Protein AF-A0A9P6Z1M0-F1 (afdb_monomer)

Solvent-accessible surface area (backbone atoms only — not comparable to full-atom values): 17468 Å² total; per-residue (Å²): 132,88,83,87,85,90,88,88,89,84,87,90,85,89,80,90,80,84,86,79,73,72,86,76,76,82,72,77,73,79,75,84,46,73,76,74,50,73,49,70,65,77,93,51,89,45,89,81,77,87,50,88,43,82,55,85,78,98,50,84,45,73,59,91,64,91,76,88,81,81,66,45,71,34,76,56,93,90,48,100,57,76,35,37,46,47,87,52,102,47,46,93,51,83,48,20,93,57,45,46,77,50,72,59,71,64,58,52,55,52,49,58,72,44,76,74,46,93,82,68,67,60,83,57,101,59,68,58,55,69,14,34,52,93,64,62,55,57,62,22,41,74,78,45,68,40,26,46,40,61,66,49,83,86,37,65,42,81,70,42,41,79,53,40,64,48,39,40,56,73,60,78,50,94,80,74,58,86,46,69,60,33,50,54,13,47,52,47,32,54,52,48,51,30,37,70,76,47,47,89,76,13,56,46,49,46,66,63,52,50,72,42,48,77,74,50,66,90,54,75,69,39,54,50,47,50,62,53,56,60,71,36,67,97,42,64,57,42,64,41,53,74,29,60,69,58,22,52,52,49,26,56,55,44,55,70,32,48,65,60,36,46,54,53,18,61,54,31,20,53,50,42,35,41,67,76,71,61,79,117

Nearest PDB structures (foldseek):
  1f4q-assembly1_A  TM=2.510E-01  e=9.406E+00  Homo sapiens

Foldseek 3Di:
DDDDDDDDDDDDDDDDDDPPDDPDPPPDQQDAADDKDKDADDDDDDDDFFDFDDDPDDDTDTDGDDDDDFDAWDDDLPDLDQIQGGGDPASPHGDDPRMDIDDDPVVVVVCVVQSPPPPRQADDPDDQLLQFDQDLFPQQDLSRLGSRHDDDPLCPDPLQRADGLQCLLVDDDPVNDQDLSNLSSQQVVVSSVQCSVPPQQGKDFLCSLVVSLVSDDDDDLNVLSVQVNVVQPPHRIDGRHPPVSNRVSSSVSRVVSPVVSNVVRSVSSVVSSCVSPVVD

Organism: NCBI:txid936053

Sequence (280 aa):
MQKNDSYELDDDELVEDLAVSQPLLQRTAPELSFEIMTQSTSSALTVANLYVVFSFAIWLVLGSKTMSVLITPSIRIDTSLVPILGSSPSNGFEPTLSTCVFITKQFVMWYQSMAFDAGFKQLYSFDEFAQLHQVGSKFSSPSTYLLCRSSSVSMNDIRCRLATLWNLVDFSSINGSTTLARLVSCLFRAIATKVLDHGKDATLALETVVAISSKIKDGPDKVIFESLIDQFNDKQEIPILENQNLNRLLTQLANSLSTAISNVNTALAKNVYHIFYNDK

Radius of gyration: 25.41 Å; Cα contacts (8 Å, |Δi|>4): 340; chains: 1; bounding box: 60×47×100 Å

Mean predicted aligned error: 13.08 Å

Structure (mmCIF, N/CA/C/O backbone):
data_AF-A0A9P6Z1M0-F1
#
_entry.id   AF-A0A9P6Z1M0-F1
#
loop_
_atom_site.group_PDB
_atom_site.id
_atom_site.type_symbol
_atom_site.label_atom_id
_atom_site.label_alt_id
_atom_site.label_comp_id
_atom_site.label_asym_id
_atom_site.label_entity_id
_atom_site.label_seq_id
_atom_site.pdbx_PDB_ins_code
_atom_site.Cartn_x
_atom_site.Cartn_y
_atom_site.Cartn_z
_atom_site.occupancy
_atom_site.B_iso_or_equiv
_atom_site.auth_seq_id
_atom_site.auth_comp_id
_atom_site.auth_asym_id
_atom_site.auth_atom_id
_atom_site.pdbx_PDB_model_num
ATOM 1 N N . MET A 1 1 ? -16.087 23.519 -76.054 1.00 31.61 1 MET A N 1
ATOM 2 C CA . MET A 1 1 ? -15.729 24.834 -75.472 1.00 31.61 1 MET A CA 1
ATOM 3 C C . MET A 1 1 ? -16.516 25.009 -74.180 1.00 31.61 1 MET A C 1
ATOM 5 O O . MET A 1 1 ? -17.570 24.397 -74.067 1.00 31.61 1 MET A O 1
ATOM 9 N N . GLN A 1 2 ? -16.017 25.801 -73.228 1.00 35.62 2 GLN A N 1
ATOM 10 C CA . GLN A 1 2 ? -16.832 26.377 -72.137 1.00 35.62 2 GLN A CA 1
ATOM 11 C C . GLN A 1 2 ? -17.760 27.477 -72.743 1.00 35.62 2 GLN A C 1
ATOM 13 O O . GLN A 1 2 ? -17.632 27.750 -73.937 1.00 35.62 2 GLN A O 1
ATOM 18 N N . LYS A 1 3 ? -18.698 28.151 -72.055 1.00 30.22 3 LYS A N 1
ATOM 19 C CA . LYS A 1 3 ? -18.746 28.605 -70.647 1.00 30.22 3 LYS A CA 1
ATOM 20 C C . LYS A 1 3 ? -20.152 29.185 -70.307 1.00 30.22 3 LYS A C 1
ATOM 22 O O . LYS A 1 3 ? -20.968 29.303 -71.214 1.00 30.22 3 LYS A O 1
ATOM 2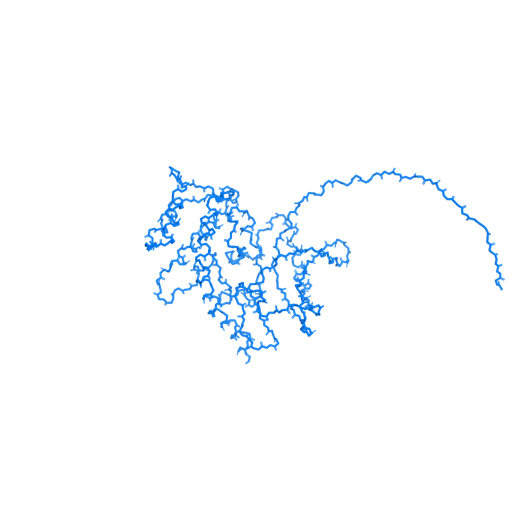7 N N . ASN A 1 4 ? -20.324 29.662 -69.064 1.00 26.59 4 ASN A N 1
ATOM 28 C CA . ASN A 1 4 ? -21.349 30.578 -68.510 1.00 26.59 4 ASN A CA 1
ATOM 29 C C . ASN A 1 4 ? -22.651 29.921 -67.992 1.00 26.59 4 ASN A C 1
ATOM 31 O O . ASN A 1 4 ? -23.401 29.399 -68.805 1.00 26.59 4 ASN A O 1
ATOM 35 N N . ASP A 1 5 ? -22.963 29.807 -66.690 1.00 33.38 5 ASP A N 1
ATOM 36 C CA . ASP A 1 5 ? -22.930 30.703 -65.491 1.00 33.38 5 ASP A CA 1
ATOM 37 C C . ASP A 1 5 ? -24.353 31.244 -65.144 1.00 33.38 5 ASP A C 1
ATOM 39 O O . ASP A 1 5 ? -25.126 31.523 -66.057 1.00 33.38 5 ASP A O 1
ATOM 43 N N . SER A 1 6 ? -24.634 31.409 -63.831 1.00 28.64 6 SER A N 1
ATOM 44 C CA . SER A 1 6 ? -25.812 32.033 -63.151 1.00 28.64 6 SER A CA 1
ATOM 45 C C . SER A 1 6 ? -27.197 31.346 -63.286 1.00 28.64 6 SER A C 1
ATOM 47 O O . SER A 1 6 ? -27.475 30.724 -64.305 1.00 28.64 6 SER A O 1
ATOM 49 N N . TYR A 1 7 ? -28.134 31.370 -62.321 1.00 29.25 7 TYR A N 1
ATOM 50 C CA . TYR A 1 7 ? -28.325 32.033 -60.997 1.00 29.25 7 TYR A CA 1
ATOM 51 C C . TYR A 1 7 ? -28.966 30.983 -60.013 1.00 29.25 7 TYR A C 1
ATOM 53 O O . TYR A 1 7 ? -29.314 29.906 -60.497 1.00 29.25 7 TYR A O 1
ATOM 61 N N . GLU A 1 8 ? -29.212 31.113 -58.692 1.00 28.30 8 GLU A N 1
ATOM 62 C CA . GLU A 1 8 ? -29.013 32.145 -57.635 1.00 28.30 8 GLU A CA 1
ATOM 63 C C . GLU A 1 8 ? -28.922 31.464 -56.220 1.00 28.30 8 GLU A C 1
ATOM 65 O O . GLU A 1 8 ? -28.552 30.290 -56.150 1.00 28.30 8 GLU A O 1
ATOM 70 N N . LEU A 1 9 ? -29.269 32.150 -55.110 1.00 35.88 9 LEU A N 1
ATOM 71 C CA . LEU A 1 9 ? -29.348 31.665 -53.707 1.00 35.88 9 LEU A CA 1
ATOM 72 C C . LEU A 1 9 ? -30.648 32.138 -52.999 1.00 35.88 9 LEU A C 1
ATOM 74 O O . LEU A 1 9 ? -31.234 33.121 -53.447 1.00 35.88 9 LEU A O 1
ATOM 78 N N . ASP A 1 10 ? -31.084 31.437 -51.933 1.00 30.17 10 ASP A N 1
ATOM 79 C CA . ASP A 1 10 ? -31.303 31.971 -50.554 1.00 30.17 10 ASP A CA 1
ATOM 80 C C . ASP A 1 10 ? -32.239 31.089 -49.669 1.00 30.17 10 ASP A C 1
ATOM 82 O O . ASP A 1 10 ? -33.325 30.706 -50.093 1.00 30.17 10 ASP A O 1
ATOM 86 N N . ASP A 1 11 ? -31.746 30.780 -48.458 1.00 31.64 11 ASP A N 1
ATOM 87 C CA . ASP A 1 11 ? -32.336 30.608 -47.102 1.00 31.64 11 ASP A CA 1
ATOM 88 C C . ASP A 1 11 ? -33.729 29.984 -46.761 1.00 31.64 11 ASP A C 1
ATOM 90 O O . ASP A 1 11 ? -34.665 29.897 -47.547 1.00 31.64 11 ASP A O 1
ATOM 94 N N . ASP A 1 12 ? -33.812 29.582 -45.476 1.00 29.41 12 ASP A N 1
ATOM 95 C CA . ASP A 1 12 ? -34.969 29.248 -44.612 1.00 29.41 12 ASP A CA 1
ATOM 96 C C . ASP A 1 12 ? -35.931 28.078 -44.953 1.00 29.41 12 ASP A C 1
ATOM 98 O O . ASP A 1 12 ? -36.990 28.269 -45.546 1.00 29.41 12 ASP A O 1
ATOM 102 N N . GLU A 1 13 ? -35.708 26.908 -44.321 1.00 31.95 13 GLU A N 1
ATOM 103 C CA . GLU A 1 13 ? -36.761 26.308 -43.466 1.00 31.95 13 GLU A CA 1
ATOM 104 C C . GLU A 1 13 ? -36.189 25.477 -42.287 1.00 31.95 13 GLU A C 1
ATOM 106 O O . GLU A 1 13 ? -35.132 24.849 -42.376 1.00 31.95 13 GLU A O 1
ATOM 111 N N . LEU A 1 14 ? -36.884 25.522 -41.144 1.00 30.09 14 LEU A N 1
ATOM 112 C CA . LEU A 1 14 ? -36.431 25.088 -39.813 1.00 30.09 14 LEU A CA 1
ATOM 113 C C . LEU A 1 14 ? -36.666 23.596 -39.521 1.00 30.09 14 LEU A C 1
ATOM 115 O O . LEU A 1 14 ? -37.751 23.085 -39.784 1.00 30.09 14 LEU A O 1
ATOM 119 N N . VAL A 1 15 ? -35.749 22.973 -38.764 1.00 27.89 15 VAL A N 1
ATOM 120 C CA . VAL A 1 15 ? -36.113 22.000 -37.708 1.00 27.89 15 VAL A CA 1
ATOM 121 C C . VAL A 1 15 ? -35.189 22.170 -36.493 1.00 27.89 15 VAL A C 1
ATOM 123 O O . VAL A 1 15 ? -34.104 21.592 -36.434 1.00 27.89 15 VAL A O 1
ATOM 126 N N . GLU A 1 16 ? -35.640 22.915 -35.482 1.00 32.16 16 GLU A N 1
ATOM 127 C CA . GLU A 1 16 ? -35.276 22.588 -34.098 1.00 32.16 16 GLU A CA 1
ATOM 128 C C . GLU A 1 16 ? -36.096 21.358 -33.681 1.00 32.16 16 GLU A C 1
ATOM 130 O O . GLU A 1 16 ? -37.314 21.404 -33.826 1.00 32.16 16 GLU A O 1
ATOM 135 N N . ASP A 1 17 ? -35.463 20.281 -33.191 1.00 26.28 17 ASP A N 1
ATOM 136 C CA . ASP A 1 17 ? -35.736 19.691 -31.860 1.00 26.28 17 ASP A CA 1
ATOM 137 C C . ASP A 1 17 ? -34.822 18.463 -31.570 1.00 26.28 17 ASP A C 1
ATOM 139 O O . ASP A 1 17 ? -33.992 18.058 -32.385 1.00 26.28 17 ASP A O 1
ATOM 143 N N . LEU A 1 18 ? -35.012 17.835 -30.403 1.00 28.11 18 LEU A N 1
ATOM 144 C CA . LEU A 1 18 ? -34.490 16.529 -29.970 1.00 28.11 18 LEU A CA 1
ATOM 145 C C . LEU A 1 18 ? -32.991 16.434 -29.638 1.00 28.11 18 LEU A C 1
ATOM 147 O O . LEU A 1 18 ? -32.402 15.351 -29.666 1.00 28.11 18 LEU A O 1
ATOM 151 N N . ALA A 1 19 ? -32.417 17.502 -29.084 1.00 27.11 19 ALA A N 1
ATOM 152 C CA . ALA A 1 19 ? -31.200 17.420 -28.263 1.00 27.11 19 ALA A CA 1
ATOM 153 C C . ALA A 1 19 ? -31.435 16.771 -26.867 1.00 27.11 19 ALA A C 1
ATOM 155 O O . ALA A 1 19 ? -30.763 17.106 -25.890 1.00 27.11 19 ALA A O 1
ATOM 156 N N . VAL A 1 20 ? -32.372 15.819 -26.743 1.00 32.22 20 VAL A N 1
ATOM 157 C CA . VAL A 1 20 ? -32.712 15.125 -25.483 1.00 32.22 20 VAL A CA 1
ATOM 158 C C . VAL A 1 20 ? -31.743 13.961 -25.237 1.00 32.22 20 VAL A C 1
ATOM 160 O O . VAL A 1 20 ? -32.110 12.786 -25.236 1.00 32.22 20 VAL A O 1
ATOM 163 N N . SER A 1 21 ? -30.469 14.290 -25.020 1.00 28.88 21 SER A N 1
ATOM 164 C CA . SER A 1 21 ? -29.486 13.335 -24.499 1.00 28.88 21 SER A CA 1
ATOM 165 C C . SER A 1 21 ? -29.514 13.333 -22.973 1.00 28.88 21 SER A C 1
ATOM 167 O O . SER A 1 21 ? -29.260 14.344 -22.322 1.00 28.88 21 SER A O 1
ATOM 169 N N . GLN A 1 22 ? -29.852 12.174 -22.408 1.00 25.66 22 GLN A N 1
ATOM 170 C CA . GLN A 1 22 ? -29.963 11.936 -20.966 1.00 25.66 22 GLN A CA 1
ATOM 171 C C . GLN A 1 22 ? -28.650 12.257 -20.223 1.00 25.66 22 GLN A C 1
ATOM 173 O O . GLN A 1 22 ? -27.574 12.143 -20.817 1.00 25.66 22 GLN A O 1
ATOM 178 N N . PRO A 1 23 ? -28.698 12.604 -18.920 1.00 23.00 23 PRO A N 1
ATOM 179 C CA . PRO A 1 23 ? -27.487 12.823 -18.137 1.00 23.00 23 PRO A CA 1
ATOM 180 C C . PRO A 1 23 ? -26.618 11.562 -18.152 1.00 23.00 23 PRO A C 1
ATOM 182 O O . PRO A 1 23 ? -27.001 10.521 -17.614 1.00 23.00 23 PRO A O 1
ATOM 185 N N . LEU A 1 24 ? -25.436 11.668 -18.765 1.00 28.27 24 LEU A N 1
ATOM 186 C CA . LEU A 1 24 ? -24.427 10.614 -18.763 1.00 28.27 24 LEU A CA 1
ATOM 187 C C . LEU A 1 24 ? -24.086 10.259 -17.315 1.00 28.27 24 LEU A C 1
ATOM 189 O O . LEU A 1 24 ? -23.407 11.022 -16.625 1.00 28.27 24 LEU A O 1
ATOM 193 N N . LEU A 1 25 ? -24.561 9.090 -16.871 1.00 25.95 25 LEU A N 1
ATOM 194 C CA . LEU A 1 25 ? -24.220 8.515 -15.574 1.00 25.95 25 LEU A CA 1
ATOM 195 C C . LEU A 1 25 ? -22.705 8.558 -15.414 1.00 25.95 25 LEU A C 1
ATOM 197 O O . LEU A 1 25 ? -21.977 7.944 -16.197 1.00 25.95 25 LEU A O 1
ATOM 201 N N . GLN A 1 26 ? -22.249 9.303 -14.406 1.00 29.52 26 GLN A N 1
ATOM 202 C CA . GLN A 1 26 ? -20.849 9.651 -14.197 1.00 29.52 26 GLN A CA 1
ATOM 203 C C . GLN A 1 26 ? -20.072 8.450 -13.637 1.00 29.52 26 GLN A C 1
ATOM 205 O O . GLN A 1 26 ? -19.574 8.470 -12.514 1.00 29.52 26 GLN A O 1
ATOM 210 N N . ARG A 1 27 ? -19.995 7.375 -14.432 1.00 28.91 27 ARG A N 1
ATOM 211 C CA . ARG A 1 27 ? -19.178 6.195 -14.162 1.00 28.91 27 ARG A CA 1
ATOM 212 C C . ARG A 1 27 ? -17.743 6.662 -13.970 1.00 28.91 27 ARG A C 1
ATOM 214 O O . ARG A 1 27 ? -17.091 7.103 -14.916 1.00 28.91 27 ARG A O 1
ATOM 221 N N . THR A 1 28 ? -17.257 6.551 -12.741 1.00 32.53 28 THR A N 1
ATOM 222 C CA . THR A 1 28 ? -15.839 6.681 -12.425 1.00 32.53 28 THR A CA 1
ATOM 223 C C . THR A 1 28 ? -15.093 5.597 -13.190 1.00 32.53 28 THR A C 1
ATOM 225 O O . THR A 1 28 ? -15.184 4.420 -12.840 1.00 32.53 28 THR A O 1
ATOM 228 N N . ALA A 1 29 ? -14.402 5.982 -14.263 1.00 36.25 29 ALA A N 1
ATOM 229 C CA . ALA A 1 29 ? -13.505 5.077 -14.964 1.00 36.25 29 ALA A CA 1
ATOM 230 C C . ALA A 1 29 ? -12.443 4.565 -13.969 1.00 36.25 29 ALA A C 1
ATOM 232 O O . ALA A 1 29 ? -11.927 5.378 -13.195 1.00 36.25 29 ALA A O 1
ATOM 233 N N . PRO A 1 30 ? -12.140 3.255 -13.942 1.00 38.34 30 PRO A N 1
ATOM 234 C CA . PRO A 1 30 ? -11.135 2.716 -13.033 1.00 38.34 30 PRO A CA 1
ATOM 235 C C . PRO A 1 30 ? -9.766 3.339 -13.332 1.00 38.34 30 PRO A C 1
ATOM 237 O O . PRO A 1 30 ? -9.387 3.509 -14.494 1.00 38.34 30 PRO A O 1
ATOM 240 N N . GLU A 1 31 ? -9.029 3.692 -12.279 1.00 38.50 31 GLU A N 1
ATOM 241 C CA . GLU A 1 31 ? -7.674 4.230 -12.412 1.00 38.50 31 GLU A CA 1
ATOM 242 C C . GLU A 1 31 ? -6.742 3.135 -12.963 1.00 38.50 31 GLU A C 1
ATOM 244 O O . GLU A 1 31 ? -6.772 1.978 -12.540 1.00 38.50 31 GLU A O 1
ATOM 249 N N . LEU A 1 32 ? -5.954 3.496 -13.976 1.00 42.94 32 LEU A N 1
ATOM 250 C CA . LEU A 1 32 ? -5.272 2.550 -14.857 1.00 42.94 32 LEU A CA 1
ATOM 251 C C . LEU A 1 32 ? -3.786 2.415 -14.508 1.00 42.94 32 LEU A C 1
ATOM 253 O O . LEU A 1 32 ? -3.046 3.395 -14.546 1.00 42.94 32 LEU A O 1
ATOM 257 N N . SER A 1 33 ? -3.329 1.182 -14.272 1.00 40.03 33 SER A N 1
ATOM 258 C CA . SER A 1 33 ? -1.902 0.834 -14.232 1.00 40.03 33 SER A CA 1
ATOM 259 C C . SER A 1 33 ? -1.559 -0.098 -15.391 1.00 40.03 33 SER A C 1
ATOM 261 O O . SER A 1 33 ? -2.177 -1.150 -15.538 1.00 40.03 33 SER A O 1
ATOM 263 N N . PHE A 1 34 ? -0.565 0.263 -16.198 1.00 44.97 34 PHE A N 1
ATOM 264 C CA . PHE A 1 34 ? -0.135 -0.506 -17.367 1.00 44.97 34 PHE A CA 1
ATOM 265 C C . PHE A 1 34 ? 1.367 -0.340 -17.620 1.00 44.97 34 PHE A C 1
ATOM 267 O O . PHE A 1 34 ? 1.982 0.620 -17.154 1.00 44.97 34 PHE A O 1
ATOM 274 N N . GLU A 1 35 ? 1.965 -1.289 -18.341 1.00 45.22 35 GLU A N 1
ATOM 275 C CA . GLU A 1 35 ? 3.360 -1.183 -18.771 1.00 45.22 35 GLU A CA 1
ATOM 276 C C . GLU A 1 35 ? 3.492 -0.123 -19.873 1.00 45.22 35 GLU A C 1
ATOM 278 O O . GLU A 1 35 ? 2.745 -0.118 -20.854 1.00 45.22 35 GLU A O 1
ATOM 283 N N . ILE A 1 36 ? 4.443 0.790 -19.682 1.00 52.38 36 ILE A N 1
ATOM 284 C CA . ILE A 1 36 ? 4.708 1.941 -20.542 1.00 52.38 36 ILE A CA 1
ATOM 285 C C . ILE A 1 36 ? 6.160 1.840 -21.003 1.00 52.38 36 ILE A C 1
ATOM 287 O O . ILE A 1 36 ? 7.077 1.998 -20.199 1.00 52.38 36 ILE A O 1
ATOM 291 N N . MET A 1 37 ? 6.375 1.599 -22.297 1.00 41.09 37 MET A N 1
ATOM 292 C CA . MET A 1 37 ? 7.700 1.751 -22.900 1.00 41.09 37 MET A CA 1
ATOM 293 C C . MET A 1 37 ? 7.829 3.176 -23.437 1.00 41.09 37 MET A C 1
ATOM 295 O O . MET A 1 37 ? 7.006 3.607 -24.248 1.00 41.09 37 MET A O 1
ATOM 299 N N . THR A 1 38 ? 8.856 3.905 -23.000 1.00 45.41 38 THR A N 1
ATOM 300 C CA . THR A 1 38 ? 9.152 5.259 -23.483 1.00 45.41 38 THR A CA 1
ATOM 301 C C . THR A 1 38 ? 10.424 5.291 -24.320 1.00 45.41 38 THR A C 1
ATOM 303 O O . THR A 1 38 ? 11.400 4.604 -24.029 1.00 45.41 38 THR A O 1
ATOM 306 N N . GLN A 1 39 ? 10.430 6.129 -25.355 1.00 35.72 39 GLN A N 1
ATOM 307 C CA . GLN A 1 39 ? 11.639 6.490 -26.091 1.00 35.72 39 GLN A CA 1
ATOM 308 C C . GLN A 1 39 ? 11.663 8.007 -26.261 1.00 35.72 39 GLN A C 1
ATOM 310 O O . GLN A 1 39 ? 10.676 8.584 -26.708 1.00 35.72 39 GLN A O 1
ATOM 315 N N . SER A 1 40 ? 12.773 8.649 -25.898 1.00 36.56 40 SER A N 1
ATOM 316 C CA . SER A 1 40 ? 12.966 10.100 -26.003 1.00 36.56 40 SER A CA 1
ATOM 317 C C . SER A 1 40 ? 14.208 10.406 -26.835 1.00 36.56 40 SER A C 1
ATOM 319 O O . SER A 1 40 ? 15.213 9.698 -26.742 1.00 36.56 40 SER A O 1
ATOM 321 N N . THR A 1 41 ? 14.153 11.469 -27.637 1.00 31.41 41 THR A N 1
ATOM 322 C CA . THR A 1 41 ? 15.298 11.970 -28.408 1.00 31.41 41 THR A CA 1
ATOM 323 C C . THR A 1 41 ? 15.511 13.456 -28.124 1.00 31.41 41 THR A C 1
ATOM 325 O O . THR A 1 41 ? 14.717 14.292 -28.563 1.00 31.41 41 THR A O 1
ATOM 328 N N . SER A 1 42 ? 16.618 13.781 -27.450 1.00 31.48 42 SER A N 1
ATOM 329 C CA . SER A 1 42 ? 16.997 15.106 -26.914 1.00 31.48 42 SER A CA 1
ATOM 330 C C . SER A 1 42 ? 16.232 15.588 -25.667 1.00 31.48 42 SER A C 1
ATOM 332 O O . SER A 1 42 ? 15.081 15.227 -25.426 1.00 31.48 42 SER A O 1
ATOM 334 N N . SER A 1 43 ? 16.933 16.393 -24.861 1.00 32.41 43 SER A N 1
ATOM 335 C CA . SER A 1 43 ? 16.589 16.810 -23.498 1.00 32.41 43 SER A CA 1
ATOM 336 C C . SER A 1 43 ? 16.010 18.232 -23.432 1.00 32.41 43 SER A C 1
ATOM 338 O O . SER A 1 43 ? 16.757 19.206 -23.536 1.00 32.41 43 SER A O 1
ATOM 340 N N . ALA A 1 44 ? 14.701 18.358 -23.198 1.00 25.62 44 ALA A N 1
ATOM 341 C CA . ALA A 1 44 ? 14.032 19.602 -22.803 1.00 25.62 44 ALA A CA 1
ATOM 342 C C . ALA A 1 44 ? 12.723 19.272 -22.061 1.00 25.62 44 ALA A C 1
ATOM 344 O O . ALA A 1 44 ? 11.991 18.386 -22.497 1.00 25.62 44 ALA A O 1
ATOM 345 N N . LEU A 1 45 ? 12.429 19.966 -20.955 1.00 26.66 45 LEU A N 1
ATOM 346 C CA . LEU A 1 45 ? 11.285 19.675 -20.074 1.00 26.66 45 LEU A CA 1
ATOM 347 C C . LEU A 1 45 ? 9.943 19.588 -20.828 1.00 26.66 45 LEU A C 1
ATOM 349 O O . LEU A 1 45 ? 9.606 20.512 -21.569 1.00 26.66 45 LEU A O 1
ATOM 353 N N . THR A 1 46 ? 9.097 18.603 -20.493 1.00 26.56 46 THR A N 1
ATOM 354 C CA . THR A 1 46 ? 7.845 18.820 -19.714 1.00 26.56 46 THR A CA 1
ATOM 355 C C . THR A 1 46 ? 7.026 17.519 -19.586 1.00 26.56 46 THR A C 1
ATOM 357 O O . THR A 1 46 ? 7.060 16.652 -20.453 1.00 26.56 46 THR A O 1
ATOM 360 N N . VAL A 1 47 ? 6.270 17.408 -18.484 1.00 28.45 47 VAL A N 1
ATOM 361 C CA . VAL A 1 47 ? 5.289 16.358 -18.129 1.00 28.45 47 VAL A CA 1
ATOM 362 C C . VAL A 1 47 ? 4.559 15.728 -19.330 1.00 28.45 47 VAL A C 1
ATOM 364 O O . VAL A 1 47 ? 3.721 16.365 -19.972 1.00 28.45 47 VAL A O 1
ATOM 367 N N . ALA A 1 48 ? 4.786 14.431 -19.555 1.00 27.84 48 ALA A N 1
ATOM 368 C CA . ALA A 1 48 ? 3.984 13.628 -20.477 1.00 27.84 48 ALA A CA 1
ATOM 369 C C . ALA A 1 48 ? 2.610 13.286 -19.867 1.00 27.84 48 ALA A C 1
ATOM 371 O O . ALA A 1 48 ? 2.524 12.807 -18.738 1.00 27.84 48 ALA A O 1
ATOM 372 N N . ASN A 1 49 ? 1.538 13.491 -20.637 1.00 30.22 49 ASN A N 1
ATOM 373 C CA . ASN A 1 49 ? 0.161 13.131 -20.285 1.00 30.22 49 ASN A CA 1
ATOM 374 C C . ASN A 1 49 ? -0.377 12.152 -21.341 1.00 30.22 49 ASN A C 1
ATOM 376 O O . ASN A 1 49 ? -0.259 12.437 -22.530 1.00 30.22 49 ASN A O 1
ATOM 380 N N . LEU A 1 50 ? -0.978 11.025 -20.937 1.00 31.02 50 LEU A N 1
ATOM 381 C CA . LEU A 1 50 ? -1.484 10.016 -21.880 1.00 31.02 50 LEU A CA 1
ATOM 382 C C . LEU A 1 50 ? -2.672 9.203 -21.341 1.00 31.02 50 LEU A C 1
ATOM 384 O O . LEU A 1 50 ? -2.480 8.213 -20.640 1.00 31.02 50 LEU A O 1
ATOM 388 N N . TYR A 1 51 ? -3.889 9.546 -21.763 1.00 37.75 51 TYR A N 1
ATOM 389 C CA . TYR A 1 51 ? -5.019 8.617 -21.700 1.00 37.75 51 TYR A CA 1
ATOM 390 C C . TYR A 1 51 ? -5.302 8.008 -23.070 1.00 37.75 51 TYR A C 1
ATOM 392 O O . TYR A 1 51 ? -5.254 8.685 -24.096 1.00 37.75 51 TYR A O 1
ATOM 400 N N . VAL A 1 52 ? -5.663 6.727 -23.061 1.00 32.91 52 VAL A N 1
ATOM 401 C CA . VAL A 1 52 ? -6.158 5.994 -24.226 1.00 32.91 52 VAL A CA 1
ATOM 402 C C . VAL A 1 52 ? -7.680 5.924 -24.109 1.00 32.91 52 VAL A C 1
ATOM 404 O O . VAL A 1 52 ? -8.204 5.082 -23.381 1.00 32.91 52 VAL A O 1
ATOM 407 N N . VAL A 1 53 ? -8.399 6.829 -24.778 1.00 30.39 53 VAL A N 1
ATOM 408 C CA . VAL A 1 53 ? -9.870 6.807 -24.790 1.00 30.39 53 VAL A CA 1
ATOM 409 C C . VAL A 1 53 ? -10.346 6.027 -26.012 1.00 30.39 53 VAL A C 1
ATOM 411 O O . VAL A 1 53 ? -10.058 6.377 -27.157 1.00 30.39 53 VAL A O 1
ATOM 414 N N . PHE A 1 54 ? -11.090 4.950 -25.767 1.00 35.62 54 PHE A N 1
ATOM 415 C CA . PHE A 1 54 ? -11.702 4.154 -26.825 1.00 35.62 54 PHE A CA 1
ATOM 416 C C . PHE A 1 54 ? -13.097 4.682 -27.141 1.00 35.62 54 PHE A C 1
ATOM 418 O O . PHE A 1 54 ? -14.040 4.453 -26.385 1.00 35.62 54 PHE A O 1
ATOM 425 N N . SER A 1 55 ? -13.226 5.359 -28.281 1.00 29.25 55 SER A N 1
ATOM 426 C CA . SER A 1 55 ? -14.521 5.503 -28.942 1.00 29.25 55 SER A CA 1
ATOM 427 C C . SER A 1 55 ? -14.836 4.229 -29.727 1.00 29.25 55 SER A C 1
ATOM 429 O O . SER A 1 55 ? -13.934 3.532 -30.199 1.00 29.25 55 SER A O 1
ATOM 431 N N . PHE A 1 56 ? -16.121 3.934 -29.902 1.00 42.41 56 PHE A N 1
ATOM 432 C CA . PHE A 1 56 ? -16.548 2.909 -30.848 1.00 42.41 56 PHE A CA 1
ATOM 433 C C . PHE A 1 56 ? -16.260 3.365 -32.291 1.00 42.41 56 PHE A C 1
ATOM 435 O O . PHE A 1 56 ? -16.275 4.560 -32.585 1.00 42.41 56 PHE A O 1
ATOM 442 N N . ALA A 1 57 ? -16.007 2.385 -33.164 1.00 35.22 57 ALA A N 1
ATOM 443 C CA . ALA A 1 57 ? -15.595 2.516 -34.567 1.00 35.22 57 ALA A CA 1
ATOM 444 C C . ALA A 1 57 ? -14.203 3.146 -34.830 1.00 35.22 57 ALA A C 1
ATOM 446 O O . ALA A 1 57 ? -14.059 4.347 -35.026 1.00 35.22 57 ALA A O 1
ATOM 447 N N . ILE A 1 58 ? -13.207 2.264 -35.010 1.00 38.75 58 ILE A N 1
ATOM 448 C CA . ILE A 1 58 ? -11.990 2.416 -35.847 1.00 38.75 58 ILE A CA 1
ATOM 449 C C . ILE A 1 58 ? -10.930 3.451 -35.395 1.00 38.75 58 ILE A C 1
ATOM 451 O O . ILE A 1 58 ? -9.743 3.208 -35.606 1.00 38.75 58 ILE A O 1
ATOM 455 N N . TRP A 1 59 ? -11.299 4.555 -34.744 1.00 27.91 59 TRP A N 1
ATOM 456 C CA . TRP A 1 59 ? -10.391 5.665 -34.429 1.00 27.91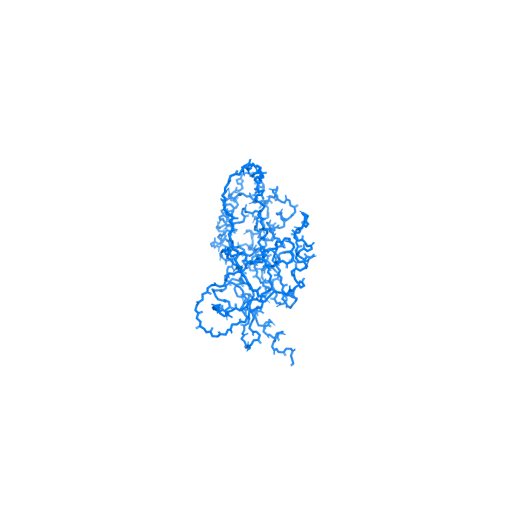 59 TRP A CA 1
ATOM 457 C C . TRP A 1 59 ? -9.961 5.667 -32.955 1.00 27.91 59 TRP A C 1
ATOM 459 O O . TRP A 1 59 ? -10.793 5.679 -32.047 1.00 27.91 59 TRP A O 1
ATOM 469 N N . LEU A 1 60 ? -8.648 5.714 -32.705 1.00 35.56 60 LEU A N 1
ATOM 470 C CA . LEU A 1 60 ? -8.105 5.999 -31.374 1.00 35.56 60 LEU A CA 1
ATOM 471 C C . LEU A 1 60 ? -8.196 7.506 -31.105 1.00 35.56 60 LEU A C 1
ATOM 473 O O . LEU A 1 60 ? -7.482 8.291 -31.727 1.00 35.56 60 LEU A O 1
ATOM 477 N N . VAL A 1 61 ? -9.044 7.905 -30.157 1.00 35.25 61 VAL A N 1
ATOM 478 C CA . VAL A 1 61 ? -9.215 9.309 -29.767 1.00 35.25 61 VAL A CA 1
ATOM 479 C C . VAL A 1 61 ? -8.363 9.589 -28.528 1.00 35.25 61 VAL A C 1
ATOM 481 O O . VAL A 1 61 ? -8.720 9.228 -27.410 1.00 35.25 61 VAL A O 1
ATOM 484 N N . LEU A 1 62 ? -7.216 10.246 -28.708 1.00 37.84 62 LEU A N 1
ATOM 485 C CA . LEU A 1 62 ? -6.360 10.672 -27.596 1.00 37.84 62 LEU A CA 1
ATOM 486 C C . LEU A 1 62 ? -6.908 11.955 -26.952 1.00 37.84 62 LEU A C 1
ATOM 488 O O . LEU A 1 62 ? -6.454 13.062 -27.233 1.00 37.84 62 LEU A O 1
ATOM 492 N N . GLY A 1 63 ? -7.908 11.803 -26.082 1.00 39.28 63 GLY A N 1
ATOM 493 C CA . GLY A 1 63 ? -8.439 12.899 -25.271 1.00 39.28 63 GLY A CA 1
ATOM 494 C C . GLY A 1 63 ? -7.476 13.292 -24.146 1.00 39.28 63 GLY A C 1
ATOM 495 O O . GLY A 1 63 ? -7.313 12.551 -23.176 1.00 39.28 63 GLY A O 1
ATOM 496 N N . SER A 1 64 ? -6.858 14.471 -24.237 1.00 35.81 64 SER A N 1
ATOM 497 C CA . SER A 1 64 ? -5.956 14.983 -23.201 1.00 35.81 64 SER A CA 1
ATOM 498 C C . SER A 1 64 ? -6.726 15.502 -21.981 1.00 35.81 64 SER A C 1
ATOM 500 O O . SER A 1 64 ? -7.276 16.605 -22.003 1.00 35.81 64 SER A O 1
ATOM 502 N N . LYS A 1 65 ? -6.711 14.739 -20.885 1.00 39.28 65 LYS A N 1
ATOM 503 C CA . LYS A 1 65 ? -7.100 15.209 -19.549 1.00 39.28 65 LYS A CA 1
ATOM 504 C C . LYS A 1 65 ? -5.972 14.905 -18.567 1.00 39.28 65 LYS A C 1
ATOM 506 O O . LYS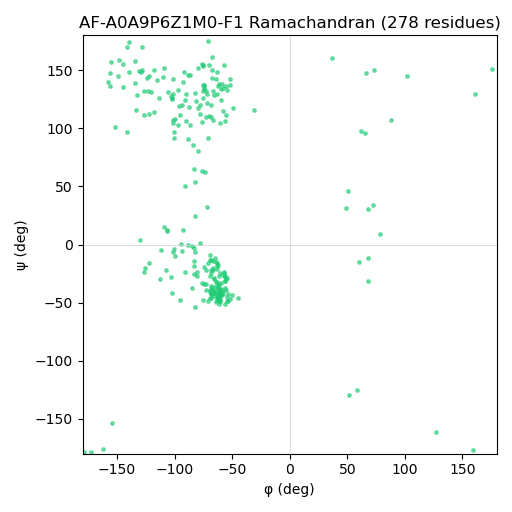 A 1 65 ? -5.447 13.795 -18.571 1.00 39.28 65 LYS A O 1
ATOM 511 N N . THR A 1 66 ? -5.592 15.888 -17.753 1.00 43.72 66 THR A N 1
ATOM 512 C CA . THR A 1 66 ? -4.485 15.771 -16.793 1.00 43.72 66 THR A CA 1
ATOM 513 C C . THR A 1 66 ? -4.723 14.630 -15.806 1.00 43.72 66 THR A C 1
ATOM 515 O O . THR A 1 66 ? -5.833 14.473 -15.293 1.00 43.72 66 THR A O 1
ATOM 518 N N . MET A 1 67 ? -3.676 13.862 -15.506 1.00 44.25 67 MET A N 1
ATOM 519 C CA . MET A 1 67 ? -3.703 12.794 -14.505 1.00 44.25 67 MET A CA 1
ATOM 520 C C . MET A 1 67 ? -2.375 12.669 -13.763 1.00 44.25 67 MET A C 1
ATOM 522 O O . MET A 1 67 ? -1.318 13.000 -14.296 1.00 44.25 67 MET A O 1
ATOM 526 N N . SER A 1 68 ? -2.442 12.126 -12.551 1.00 45.84 68 SER A N 1
ATOM 527 C CA . SER A 1 68 ? -1.276 11.785 -11.740 1.00 45.84 68 SER A CA 1
ATOM 528 C C . SER A 1 68 ? -1.007 10.283 -11.838 1.00 45.84 68 SER A C 1
ATOM 530 O O . SER A 1 68 ? -1.566 9.508 -11.066 1.00 45.84 68 SER A O 1
ATOM 532 N N . VAL A 1 69 ? -0.162 9.859 -12.782 1.00 53.94 69 VAL A N 1
ATOM 533 C CA . VAL A 1 69 ? 0.287 8.456 -12.860 1.00 53.94 69 VAL A CA 1
ATOM 534 C C . VAL A 1 69 ? 1.425 8.232 -11.876 1.00 53.94 69 VAL A C 1
ATOM 536 O O . VAL A 1 69 ? 2.467 8.880 -11.970 1.00 53.94 69 VAL A O 1
ATOM 539 N N . LEU A 1 70 ? 1.263 7.266 -10.973 1.00 61.19 70 LEU A N 1
ATOM 540 C CA . LEU A 1 70 ? 2.358 6.785 -10.140 1.00 61.19 70 LEU A CA 1
ATOM 541 C C . LEU A 1 70 ? 3.093 5.644 -10.861 1.00 61.19 70 LEU A C 1
ATOM 543 O O . LEU A 1 70 ? 2.755 4.470 -10.713 1.00 61.19 70 LEU A O 1
ATOM 547 N N . ILE A 1 71 ? 4.119 5.987 -11.643 1.00 63.41 71 ILE A N 1
ATOM 548 C CA . ILE A 1 71 ? 5.103 4.998 -12.108 1.00 63.41 71 ILE A CA 1
ATOM 549 C C . ILE A 1 71 ? 5.854 4.494 -10.865 1.00 63.41 71 ILE A C 1
ATOM 551 O O . ILE A 1 71 ? 6.298 5.302 -10.048 1.00 63.41 71 ILE A O 1
ATOM 555 N N . THR A 1 72 ? 5.941 3.170 -10.691 1.00 65.19 72 THR A N 1
ATOM 556 C CA . THR A 1 72 ? 6.420 2.542 -9.441 1.00 65.19 72 THR A CA 1
ATOM 557 C C . THR A 1 72 ? 7.565 1.534 -9.617 1.00 65.19 72 THR A C 1
ATOM 559 O O . THR A 1 72 ? 8.326 1.336 -8.669 1.00 65.19 72 THR A O 1
ATOM 562 N N . PRO A 1 73 ? 7.743 0.917 -10.799 1.00 73.56 73 PRO A N 1
ATOM 563 C CA . PRO A 1 73 ? 9.053 0.457 -11.256 1.00 73.56 73 PRO A CA 1
ATOM 564 C C . PRO A 1 73 ? 9.478 1.171 -12.552 1.00 73.56 73 PRO A C 1
ATOM 566 O O . PRO A 1 73 ? 8.641 1.520 -13.381 1.00 73.56 73 PRO A O 1
ATOM 569 N N . SER A 1 74 ? 10.785 1.346 -12.750 1.00 76.94 74 SER A N 1
ATOM 570 C CA . SER A 1 74 ? 11.376 1.908 -13.972 1.00 76.94 74 SER A CA 1
ATOM 571 C C . SER A 1 74 ? 12.719 1.246 -14.290 1.00 76.94 74 SER A C 1
ATOM 573 O O . SER A 1 74 ? 13.553 1.057 -13.400 1.00 76.94 74 SER A O 1
ATOM 575 N N . ILE A 1 75 ? 12.927 0.899 -15.563 1.00 77.75 75 ILE A N 1
ATOM 576 C CA . ILE A 1 75 ? 14.161 0.320 -16.116 1.00 77.75 75 ILE A CA 1
ATOM 577 C C . ILE A 1 75 ? 14.475 1.053 -17.420 1.00 77.75 75 ILE A C 1
ATOM 579 O O . ILE A 1 75 ? 13.577 1.290 -18.227 1.00 77.75 75 ILE A O 1
ATOM 583 N N . ARG A 1 76 ? 15.752 1.358 -17.661 1.00 77.50 76 ARG A N 1
ATOM 584 C CA . ARG A 1 76 ? 16.225 1.896 -18.938 1.00 77.50 76 ARG A CA 1
ATOM 585 C C . ARG A 1 76 ? 16.886 0.805 -19.771 1.00 77.50 76 ARG A C 1
ATOM 587 O O . ARG A 1 76 ? 18.016 0.421 -19.518 1.00 77.50 76 ARG A O 1
ATOM 594 N N . ILE A 1 77 ? 16.193 0.320 -20.798 1.00 75.94 77 ILE A N 1
ATOM 595 C CA . ILE A 1 77 ? 16.718 -0.728 -21.694 1.00 75.94 77 ILE A CA 1
ATOM 596 C C . ILE A 1 77 ? 17.923 -0.276 -22.541 1.00 75.94 77 ILE A C 1
ATOM 598 O O . ILE A 1 77 ? 18.600 -1.112 -23.134 1.00 75.94 77 ILE A O 1
ATOM 602 N N . ASP A 1 78 ? 18.187 1.032 -22.609 1.00 72.69 78 ASP A N 1
ATOM 603 C CA . ASP A 1 78 ? 19.249 1.652 -23.404 1.00 72.69 78 ASP A CA 1
ATOM 604 C C . ASP A 1 78 ? 20.563 1.881 -22.630 1.00 72.69 78 ASP A C 1
ATOM 606 O O . ASP A 1 78 ? 21.561 2.290 -23.221 1.00 72.69 78 ASP A O 1
ATOM 610 N N . THR A 1 79 ? 20.594 1.622 -21.317 1.00 74.38 79 THR A N 1
ATOM 611 C CA . THR A 1 79 ? 21.800 1.756 -20.487 1.00 74.38 79 THR A CA 1
ATOM 612 C C . THR A 1 79 ? 21.707 0.905 -19.223 1.00 74.38 79 THR A C 1
ATOM 614 O O . THR A 1 79 ? 20.663 0.866 -18.580 1.00 74.38 79 THR A O 1
ATOM 617 N N . SER A 1 80 ? 22.802 0.256 -18.820 1.00 80.38 80 SER A N 1
ATOM 618 C CA . SER A 1 80 ? 22.861 -0.592 -17.618 1.00 80.38 80 SER A CA 1
ATOM 619 C C . SER A 1 80 ? 22.874 0.230 -16.319 1.00 80.38 80 SER A C 1
ATOM 621 O O . SER A 1 80 ? 23.830 0.204 -15.545 1.00 80.38 80 SER A O 1
ATOM 623 N N . LEU A 1 81 ? 21.802 0.984 -16.075 1.00 81.56 81 LEU A N 1
ATOM 624 C CA . LEU A 1 81 ? 21.534 1.675 -14.817 1.00 81.56 81 LEU A CA 1
ATOM 625 C C . LEU A 1 81 ? 20.701 0.791 -13.886 1.00 81.56 81 LEU A C 1
ATOM 627 O O . LEU A 1 81 ? 19.849 0.013 -14.326 1.00 81.56 81 LEU A O 1
ATOM 631 N N . VAL A 1 82 ? 20.927 0.950 -12.579 1.00 83.12 82 VAL A N 1
ATOM 632 C CA . VAL A 1 82 ? 20.130 0.294 -11.534 1.00 83.12 82 VAL A CA 1
ATOM 633 C C . VAL A 1 82 ? 18.661 0.729 -11.664 1.00 83.12 82 VAL A C 1
ATOM 635 O O . VAL A 1 82 ? 18.399 1.934 -11.645 1.00 83.12 82 VAL A O 1
ATOM 638 N N . PRO A 1 83 ? 17.709 -0.217 -11.792 1.00 84.31 83 PRO A N 1
ATOM 639 C CA . PRO A 1 83 ? 16.278 0.067 -11.819 1.00 84.31 83 PRO A CA 1
ATOM 640 C C . PRO A 1 83 ? 15.824 0.920 -10.639 1.00 84.31 83 PRO A C 1
ATOM 642 O O . PRO A 1 83 ? 16.264 0.716 -9.507 1.00 84.31 83 PRO A O 1
ATOM 645 N N . ILE A 1 84 ? 14.893 1.838 -10.883 1.00 81.50 84 ILE A N 1
ATOM 646 C CA . ILE A 1 84 ? 14.289 2.634 -9.815 1.00 81.50 84 ILE A CA 1
ATOM 647 C C . ILE A 1 84 ? 12.975 1.979 -9.412 1.00 81.50 84 ILE A C 1
ATOM 649 O O . ILE A 1 84 ? 12.062 1.813 -10.219 1.00 81.50 84 ILE A O 1
ATOM 653 N N . LEU A 1 85 ? 12.918 1.581 -8.143 1.00 81.81 85 LEU A N 1
ATOM 654 C CA . LEU A 1 85 ? 11.801 0.889 -7.521 1.00 81.81 85 LEU A CA 1
ATOM 655 C C . LEU A 1 85 ? 11.238 1.761 -6.391 1.00 81.81 85 LEU A C 1
ATOM 657 O O . LEU A 1 85 ? 11.907 1.999 -5.387 1.00 81.81 85 LEU A O 1
ATOM 661 N N . GLY A 1 86 ? 10.003 2.233 -6.549 1.00 71.75 86 GLY A N 1
ATOM 662 C CA . GLY A 1 86 ? 9.319 3.123 -5.613 1.00 71.75 86 GLY A CA 1
ATOM 663 C C . GLY A 1 86 ? 8.770 4.374 -6.297 1.00 71.75 86 GLY A C 1
ATOM 664 O O . GLY A 1 86 ? 8.600 4.410 -7.509 1.00 71.75 86 GLY A O 1
ATOM 665 N N . SER A 1 87 ? 8.485 5.406 -5.504 1.00 65.62 87 SER A N 1
ATOM 666 C CA . SER A 1 87 ? 8.079 6.722 -6.005 1.00 65.62 87 SER A CA 1
ATOM 667 C C . SER A 1 87 ? 9.300 7.637 -6.103 1.00 65.62 87 SER A C 1
ATOM 669 O O . SER A 1 87 ? 9.823 8.060 -5.073 1.00 65.62 87 SER A O 1
ATOM 671 N N . SER A 1 88 ? 9.728 7.987 -7.317 1.00 64.88 88 SER A N 1
ATOM 672 C CA . SER A 1 88 ? 10.730 9.032 -7.575 1.00 64.88 88 SER A CA 1
ATOM 673 C C . SER A 1 88 ? 10.153 10.117 -8.500 1.00 64.88 88 SER A C 1
ATOM 675 O O . SER A 1 88 ? 9.386 9.772 -9.399 1.00 64.88 88 SER A O 1
ATOM 677 N N . PRO A 1 89 ? 10.516 11.411 -8.338 1.00 58.44 89 PRO A N 1
ATOM 678 C CA . PRO A 1 89 ? 9.980 12.511 -9.152 1.00 58.44 89 PRO A CA 1
ATOM 679 C C . PRO A 1 89 ? 10.160 12.349 -10.668 1.00 58.44 89 PRO A C 1
ATOM 681 O O . PRO A 1 89 ? 9.358 12.878 -11.431 1.00 58.44 89 PRO A O 1
ATOM 684 N N . SER A 1 90 ? 11.192 11.617 -11.097 1.00 62.31 90 SER A N 1
ATOM 685 C CA . SER A 1 90 ? 11.425 11.251 -12.502 1.00 62.31 90 SER A CA 1
ATOM 686 C C . SER A 1 90 ? 11.495 9.740 -12.737 1.00 62.31 90 SER A C 1
ATOM 688 O O . SER A 1 90 ? 11.446 9.296 -13.876 1.00 62.31 90 SER A O 1
ATOM 690 N N . ASN A 1 91 ? 11.667 8.914 -11.697 1.00 64.38 91 ASN A N 1
ATOM 691 C CA . ASN A 1 91 ? 11.976 7.483 -11.852 1.00 64.38 91 ASN A CA 1
ATOM 692 C C . ASN A 1 91 ? 13.142 7.203 -12.838 1.00 64.38 91 ASN A C 1
ATOM 694 O O . A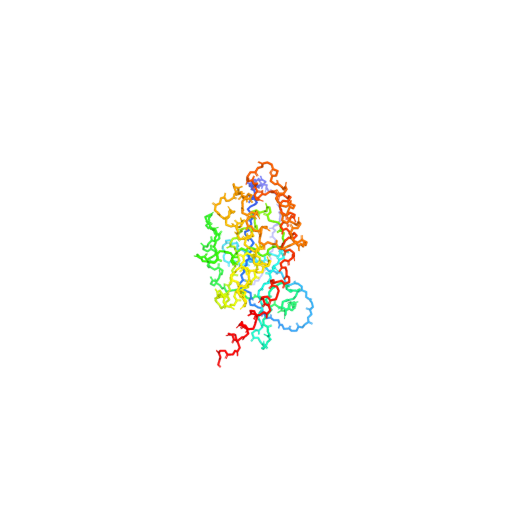SN A 1 91 ? 13.172 6.171 -13.507 1.00 64.38 91 ASN A O 1
ATOM 698 N N . GLY A 1 92 ? 14.111 8.127 -12.935 1.00 63.16 92 GLY A N 1
ATOM 699 C CA . GLY A 1 92 ? 15.256 8.031 -13.854 1.00 63.16 92 GLY A CA 1
ATOM 700 C C . GLY A 1 92 ? 14.941 8.386 -15.311 1.00 63.16 92 GLY A C 1
ATOM 701 O O . GLY A 1 92 ? 15.789 8.185 -16.182 1.00 63.16 92 GLY A O 1
ATOM 702 N N . PHE A 1 93 ? 13.743 8.911 -15.574 1.00 68.44 93 PHE A N 1
ATOM 703 C CA . PHE A 1 93 ? 13.256 9.291 -16.890 1.00 68.44 93 PHE A CA 1
ATOM 704 C C . PHE A 1 93 ? 12.612 10.683 -16.857 1.00 68.44 93 PHE A C 1
ATOM 706 O O . PHE A 1 93 ? 11.580 10.898 -16.226 1.00 68.44 93 PHE A O 1
ATOM 713 N N . GLU A 1 94 ? 13.203 11.640 -17.566 1.00 72.06 94 GLU A N 1
ATOM 714 C CA . GLU A 1 94 ? 12.620 12.972 -17.733 1.00 72.06 94 GLU A CA 1
ATOM 715 C C . GLU A 1 94 ? 11.928 13.045 -19.102 1.00 72.06 94 GLU A C 1
ATOM 717 O O . GLU A 1 94 ? 12.614 13.031 -20.126 1.00 72.06 94 GLU A O 1
ATOM 722 N N . PRO A 1 95 ? 10.580 13.066 -19.161 1.00 68.31 95 PRO A N 1
ATOM 723 C CA . PRO A 1 95 ? 9.870 13.162 -20.426 1.00 68.31 95 PRO A CA 1
ATOM 724 C C . PRO A 1 95 ? 10.083 14.525 -21.091 1.00 68.31 95 PRO A C 1
ATOM 726 O O . PRO A 1 95 ? 10.124 15.575 -20.443 1.00 68.31 95 PRO A O 1
ATOM 729 N N . THR A 1 96 ? 10.172 14.481 -22.416 1.00 69.94 96 THR A N 1
ATOM 730 C CA . THR A 1 96 ? 10.385 15.630 -23.293 1.00 69.94 96 THR A CA 1
ATOM 731 C C . THR A 1 96 ? 9.324 15.623 -24.394 1.00 69.94 96 THR A C 1
ATOM 733 O O . THR A 1 96 ? 8.604 14.638 -24.565 1.00 69.94 96 THR A O 1
ATOM 736 N N . LEU A 1 97 ? 9.211 16.698 -25.178 1.00 68.62 97 LEU A N 1
ATOM 737 C CA . LEU A 1 97 ? 8.203 16.783 -26.251 1.00 68.62 97 LEU A CA 1
ATOM 738 C C . LEU A 1 97 ? 8.398 15.748 -27.380 1.00 68.62 97 LEU A C 1
ATOM 740 O O . LEU A 1 97 ? 7.481 15.526 -28.164 1.00 68.62 97 LEU A O 1
ATOM 744 N N . SER A 1 98 ? 9.569 15.105 -27.458 1.00 71.31 98 SER A N 1
ATOM 745 C CA . SER A 1 98 ? 9.862 13.994 -28.374 1.00 71.31 98 SER A CA 1
ATOM 746 C C . SER A 1 98 ? 9.641 12.609 -27.750 1.00 71.31 98 SER A C 1
ATOM 748 O O . SER A 1 98 ? 9.868 11.601 -28.420 1.00 71.31 98 SER A O 1
ATOM 750 N N . THR A 1 99 ? 9.205 12.527 -26.486 1.00 66.94 99 THR A N 1
ATOM 751 C CA . THR A 1 99 ? 8.909 11.253 -25.823 1.00 66.94 99 THR A CA 1
ATOM 752 C C . THR A 1 99 ? 7.707 10.570 -26.467 1.00 66.94 99 THR A C 1
ATOM 754 O O . THR A 1 99 ? 6.557 10.943 -26.236 1.00 66.94 99 THR A O 1
ATOM 757 N N . CYS A 1 100 ? 7.969 9.498 -27.208 1.00 69.56 100 CYS A N 1
ATOM 758 C CA . CYS A 1 100 ? 6.939 8.561 -27.630 1.00 69.56 100 CYS A CA 1
ATOM 759 C C . CYS A 1 100 ? 6.660 7.568 -26.497 1.00 69.56 100 CYS A C 1
ATOM 761 O O . CYS A 1 100 ? 7.587 6.966 -25.948 1.00 69.56 100 CYS A O 1
ATOM 763 N N . VAL A 1 101 ? 5.380 7.380 -26.168 1.00 70.25 101 VAL A N 1
ATOM 764 C CA . VAL A 1 101 ? 4.908 6.289 -25.308 1.00 70.25 101 VAL A CA 1
ATOM 765 C C . VAL A 1 101 ? 4.299 5.207 -26.189 1.00 70.25 101 VAL A C 1
ATOM 767 O O . VAL A 1 101 ? 3.379 5.475 -26.961 1.00 70.25 101 VAL A O 1
ATOM 770 N N . PHE A 1 102 ? 4.779 3.978 -26.040 1.00 70.94 102 PHE A N 1
ATOM 771 C CA . PHE A 1 102 ? 4.266 2.817 -26.753 1.00 70.94 102 PHE A CA 1
ATOM 772 C C . PHE A 1 102 ? 3.432 1.942 -25.817 1.00 70.94 102 PHE A C 1
ATOM 774 O O . PHE A 1 102 ? 3.870 1.582 -24.724 1.00 70.94 102 PHE A O 1
ATOM 781 N N . ILE A 1 103 ? 2.235 1.575 -26.278 1.00 71.00 103 ILE A N 1
ATOM 782 C CA . ILE A 1 103 ? 1.319 0.640 -25.614 1.00 71.00 103 ILE A CA 1
ATOM 783 C C . ILE A 1 103 ? 1.032 -0.483 -26.608 1.00 71.00 103 ILE A C 1
ATOM 785 O O . ILE A 1 103 ? 0.741 -0.226 -27.779 1.00 71.00 103 ILE A O 1
ATOM 789 N N . THR A 1 104 ? 1.124 -1.740 -26.174 1.00 74.19 104 THR A N 1
ATOM 790 C CA . THR A 1 104 ? 0.933 -2.872 -27.087 1.00 74.19 104 THR A CA 1
ATOM 791 C C . THR A 1 104 ? -0.547 -3.048 -27.442 1.00 74.19 104 THR A C 1
ATOM 793 O O . THR A 1 104 ? -1.431 -3.010 -26.583 1.00 74.19 104 THR A O 1
ATOM 796 N N . LYS A 1 105 ? -0.837 -3.309 -28.725 1.00 76.94 105 LYS A N 1
ATOM 797 C CA . LYS A 1 105 ? -2.206 -3.603 -29.193 1.00 76.94 105 LYS A CA 1
ATOM 798 C C . LYS A 1 105 ? -2.826 -4.796 -28.450 1.00 76.94 105 LYS A C 1
ATOM 800 O O . LYS A 1 105 ? -4.032 -4.823 -28.227 1.00 76.94 105 LYS A O 1
ATOM 805 N N . GLN A 1 106 ? -2.004 -5.761 -28.039 1.00 77.44 106 GLN A N 1
ATOM 806 C CA . GLN A 1 106 ? -2.446 -6.923 -27.272 1.00 77.44 106 GLN A CA 1
ATOM 807 C C . GLN A 1 106 ? -2.905 -6.545 -25.856 1.00 77.44 106 GLN A C 1
ATOM 809 O O . GLN A 1 106 ? -3.968 -7.001 -25.445 1.00 77.44 106 GLN A O 1
ATOM 814 N N . PHE A 1 107 ? -2.182 -5.663 -25.149 1.00 72.19 107 PHE A N 1
ATOM 815 C CA . PHE A 1 107 ? -2.632 -5.134 -23.855 1.00 72.19 107 PHE A CA 1
ATOM 816 C C . PHE A 1 107 ? -3.945 -4.354 -23.996 1.00 72.19 107 PHE A C 1
ATOM 818 O O . PHE A 1 107 ? -4.862 -4.545 -23.204 1.00 72.19 107 PHE A O 1
ATOM 825 N N . VAL A 1 108 ? -4.070 -3.536 -25.048 1.00 74.81 108 VAL A N 1
ATOM 826 C CA . VAL A 1 108 ? -5.311 -2.814 -25.379 1.00 74.81 108 VAL A CA 1
ATOM 827 C C . VAL A 1 108 ? -6.499 -3.764 -25.553 1.00 74.81 108 VAL A C 1
ATOM 829 O O . VAL A 1 108 ? -7.535 -3.561 -24.925 1.00 74.81 108 VAL A O 1
ATOM 832 N N . MET A 1 109 ? -6.357 -4.810 -26.372 1.00 78.69 109 MET A N 1
ATOM 833 C CA . MET A 1 109 ? -7.438 -5.768 -26.633 1.00 78.69 109 MET A CA 1
ATOM 834 C C . MET A 1 109 ? -7.781 -6.610 -25.394 1.00 78.69 109 MET A C 1
ATOM 836 O O . MET A 1 109 ? -8.955 -6.856 -25.126 1.00 78.69 109 MET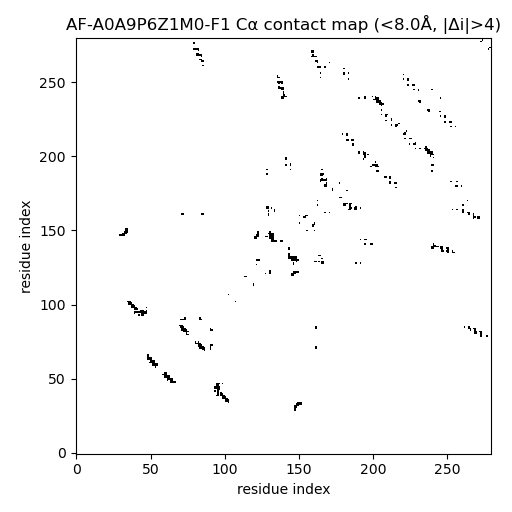 A O 1
ATOM 840 N N . TRP A 1 110 ? -6.774 -7.003 -24.607 1.00 76.69 110 TRP A N 1
ATOM 841 C CA . TRP A 1 110 ? -6.966 -7.685 -23.325 1.00 76.69 110 TRP A CA 1
ATOM 842 C C . TRP A 1 110 ? -7.734 -6.807 -22.332 1.00 76.69 110 TRP A C 1
ATOM 844 O O . TRP A 1 110 ? -8.777 -7.223 -21.831 1.00 76.69 110 TRP A O 1
ATOM 854 N N . TYR A 1 111 ? -7.299 -5.562 -22.121 1.00 71.81 111 TYR A N 1
ATOM 855 C CA . TYR A 1 111 ? -7.987 -4.629 -21.233 1.00 71.81 111 TYR A CA 1
ATOM 856 C C . TYR A 1 111 ? -9.428 -4.358 -21.687 1.00 71.81 111 TYR A C 1
ATOM 858 O O . TYR A 1 111 ? -10.336 -4.414 -20.863 1.00 71.81 111 TYR A O 1
ATOM 866 N N . GLN A 1 112 ? -9.673 -4.161 -22.988 1.00 72.38 112 GLN A N 1
ATOM 867 C CA . GLN A 1 112 ? -11.033 -4.024 -23.527 1.00 72.38 112 GLN A CA 1
ATOM 868 C C . GLN A 1 112 ? -11.915 -5.242 -23.213 1.00 72.38 112 GLN A C 1
ATOM 870 O O . GLN A 1 112 ? -13.076 -5.063 -22.859 1.00 72.38 112 GLN A O 1
ATOM 875 N N . SER A 1 113 ? -11.382 -6.467 -23.290 1.00 74.69 113 SER A N 1
ATOM 876 C CA . SER A 1 113 ? -12.154 -7.680 -22.971 1.00 74.69 113 SER A CA 1
ATOM 877 C C . SER A 1 113 ? -12.550 -7.805 -21.492 1.00 74.69 113 SER A C 1
ATOM 879 O O . SER A 1 113 ? -13.499 -8.519 -21.185 1.00 74.69 113 SER A O 1
ATOM 881 N N . MET A 1 114 ? -11.864 -7.093 -20.591 1.00 67.69 114 MET A N 1
ATOM 882 C CA . MET A 1 114 ? -12.113 -7.115 -19.144 1.00 67.69 114 MET A CA 1
ATOM 883 C C . MET A 1 114 ? -12.893 -5.892 -18.645 1.00 67.69 114 MET A C 1
ATOM 885 O O . MET A 1 114 ? -13.802 -6.020 -17.835 1.00 67.69 114 MET A O 1
ATOM 889 N N . ALA A 1 115 ? -12.565 -4.695 -19.139 1.00 61.81 115 ALA A N 1
ATOM 890 C CA . ALA A 1 115 ? -13.060 -3.418 -18.615 1.00 61.81 115 ALA A CA 1
ATOM 891 C C . ALA A 1 115 ? -14.558 -3.153 -18.862 1.00 61.81 115 ALA A C 1
ATOM 893 O O . ALA A 1 115 ? -15.110 -2.189 -18.327 1.00 61.81 115 ALA A O 1
ATOM 894 N N . PHE A 1 116 ? -15.213 -3.986 -19.675 1.00 56.78 116 PHE A N 1
ATOM 895 C CA . PHE A 1 116 ? -16.660 -3.955 -19.891 1.00 56.78 116 PHE A CA 1
ATOM 896 C C . PHE A 1 116 ? -17.428 -5.023 -19.092 1.00 56.78 116 PHE A C 1
ATOM 898 O O . PHE A 1 116 ? -18.659 -4.994 -19.105 1.00 56.78 116 PHE A O 1
ATOM 905 N N . ASP A 1 117 ? -16.748 -5.911 -18.356 1.00 60.56 117 ASP A N 1
ATOM 906 C CA . ASP A 1 117 ? -17.397 -6.786 -17.378 1.00 60.56 117 ASP A CA 1
ATOM 907 C C . ASP A 1 117 ? -17.660 -6.013 -16.073 1.00 60.56 117 ASP A C 1
ATOM 909 O O . ASP A 1 117 ? -16.744 -5.565 -15.381 1.00 60.56 117 ASP A O 1
ATOM 913 N N . ALA A 1 118 ? -18.937 -5.862 -15.716 1.00 59.16 118 ALA A N 1
ATOM 914 C CA . ALA A 1 118 ? -19.355 -5.197 -14.483 1.00 59.16 118 ALA A CA 1
ATOM 915 C C . ALA A 1 118 ? -18.993 -5.985 -13.205 1.00 59.16 118 ALA A C 1
ATOM 917 O O . ALA A 1 118 ? -19.062 -5.428 -12.110 1.00 59.16 118 ALA A O 1
ATOM 918 N N . GLY A 1 119 ? -18.617 -7.262 -13.331 1.00 63.66 119 GLY A N 1
ATOM 919 C CA . GLY A 1 119 ? -18.099 -8.102 -12.252 1.00 63.66 119 GLY A CA 1
ATOM 920 C C . GLY A 1 119 ? -16.579 -8.033 -12.061 1.00 63.66 119 GLY A C 1
ATOM 921 O O . GLY A 1 119 ? -16.061 -8.717 -11.176 1.00 63.66 119 GLY A O 1
ATOM 922 N N . PHE A 1 120 ? -15.848 -7.246 -12.861 1.00 65.62 120 PHE A N 1
ATOM 923 C CA . PHE A 1 120 ? -14.386 -7.253 -12.851 1.00 65.62 120 PHE A CA 1
ATOM 924 C C . PHE A 1 120 ? -13.790 -6.683 -11.552 1.00 65.62 120 PHE A C 1
ATOM 926 O O . PHE A 1 120 ? -13.849 -5.479 -11.297 1.00 65.62 120 PHE A O 1
ATOM 933 N N . LYS A 1 121 ? -13.184 -7.555 -10.732 1.00 67.00 121 LYS A N 1
ATOM 934 C CA . LYS A 1 121 ? -12.590 -7.186 -9.433 1.00 67.00 121 LYS A CA 1
ATOM 935 C C . LYS A 1 121 ? -11.062 -7.072 -9.422 1.00 67.00 121 LYS A C 1
ATOM 937 O O . LYS A 1 121 ? -10.558 -6.328 -8.588 1.00 67.00 121 LYS A O 1
ATOM 942 N N . GLN A 1 122 ? -10.338 -7.802 -10.280 1.00 73.50 122 GLN A N 1
ATOM 943 C CA . GLN A 1 122 ? -8.873 -7.952 -10.200 1.00 73.50 122 GLN A CA 1
ATOM 944 C C . GLN A 1 122 ? -8.216 -8.317 -11.537 1.00 73.50 122 GLN A C 1
ATOM 946 O O . GLN A 1 122 ? -8.803 -9.052 -12.327 1.00 73.50 122 GLN A O 1
ATOM 951 N N . LEU A 1 123 ? -6.979 -7.856 -11.761 1.00 73.69 123 LEU A N 1
ATOM 952 C CA . LEU A 1 123 ? -6.197 -8.122 -12.980 1.00 73.69 123 LEU A CA 1
ATOM 953 C C . LEU A 1 123 ? -5.598 -9.534 -13.040 1.00 73.69 123 LEU A C 1
ATOM 955 O O . LEU A 1 123 ? -5.478 -10.103 -14.125 1.00 73.69 123 LEU A O 1
ATOM 959 N N . TYR A 1 124 ? -5.221 -10.098 -11.891 1.00 78.12 124 TYR A N 1
ATOM 960 C CA . TYR A 1 124 ? -4.647 -11.440 -11.774 1.00 78.12 124 TYR A CA 1
ATOM 961 C C . TYR A 1 124 ? -5.362 -12.242 -10.686 1.00 78.12 124 TYR A C 1
ATOM 963 O O . TYR A 1 124 ? -5.789 -11.694 -9.674 1.00 78.12 124 TYR A O 1
ATOM 971 N N . SER A 1 125 ? -5.440 -13.563 -10.853 1.00 79.69 125 SER A N 1
ATOM 972 C CA . SER A 1 125 ? -6.025 -14.489 -9.870 1.00 79.69 125 SER A CA 1
ATOM 973 C C . SER A 1 125 ? -5.052 -14.888 -8.747 1.00 79.69 125 SER A C 1
ATOM 975 O O . SER A 1 125 ? -5.139 -15.995 -8.220 1.00 79.69 125 SER A O 1
ATOM 977 N N . PHE A 1 126 ? -4.056 -14.048 -8.464 1.00 82.19 126 PHE A N 1
ATOM 978 C CA . PHE A 1 126 ? -2.989 -14.298 -7.497 1.00 82.19 126 PHE A CA 1
ATOM 979 C C . PHE A 1 126 ? -2.403 -12.976 -6.986 1.00 82.19 126 PHE A C 1
ATOM 981 O O . PHE A 1 126 ? -2.490 -11.947 -7.656 1.00 82.19 126 PHE A O 1
ATOM 988 N N . ASP A 1 127 ? -1.784 -13.013 -5.803 1.00 82.00 127 ASP A N 1
ATOM 989 C CA . ASP A 1 127 ? -1.064 -11.884 -5.196 1.00 82.00 127 ASP A CA 1
ATOM 990 C C . ASP A 1 127 ? -1.862 -10.566 -5.153 1.00 82.00 127 ASP A C 1
ATOM 992 O O . ASP A 1 127 ? -1.355 -9.490 -5.468 1.00 82.00 127 ASP A O 1
ATOM 996 N N . GLU A 1 128 ? -3.122 -10.648 -4.727 1.00 89.25 128 GLU A N 1
ATOM 997 C CA . GLU A 1 128 ? -4.069 -9.531 -4.581 1.00 89.25 128 GLU A CA 1
ATOM 998 C C . GLU A 1 128 ? -3.436 -8.306 -3.893 1.00 89.25 128 GLU A C 1
ATOM 1000 O O . GLU A 1 128 ? -3.495 -7.189 -4.405 1.00 89.25 128 GLU A O 1
ATOM 1005 N N . PHE A 1 129 ? -2.702 -8.504 -2.792 1.00 91.12 129 PHE A N 1
ATOM 1006 C CA . PHE A 1 129 ? -2.036 -7.410 -2.072 1.00 91.12 129 PHE A CA 1
ATOM 1007 C C . PHE A 1 129 ? -0.965 -6.659 -2.887 1.00 91.12 129 PHE A C 1
ATOM 1009 O O . PHE A 1 129 ? -0.594 -5.547 -2.519 1.00 91.12 129 PHE A O 1
ATOM 1016 N N . ALA A 1 130 ? -0.462 -7.232 -3.984 1.00 86.31 130 ALA A N 1
ATOM 1017 C CA . ALA A 1 130 ? 0.427 -6.550 -4.924 1.00 86.31 130 ALA A CA 1
ATOM 1018 C C . ALA A 1 130 ? -0.333 -5.703 -5.962 1.00 86.31 130 ALA A C 1
ATOM 1020 O O . ALA A 1 130 ? 0.229 -4.732 -6.478 1.00 86.31 130 ALA A O 1
ATOM 1021 N N . GLN A 1 131 ? -1.591 -6.071 -6.241 1.00 86.12 131 GLN A N 1
ATOM 1022 C CA . GLN A 1 131 ? -2.504 -5.409 -7.180 1.00 86.12 131 GLN A CA 1
ATOM 1023 C C . GLN A 1 131 ? -3.238 -4.204 -6.564 1.00 86.12 131 GLN A C 1
ATOM 1025 O O . GLN A 1 131 ? -3.817 -3.404 -7.299 1.00 86.12 131 GLN A O 1
ATOM 1030 N N . LEU A 1 132 ? -3.221 -4.062 -5.235 1.00 88.31 132 LEU A N 1
ATOM 1031 C CA . LEU A 1 132 ? -3.791 -2.916 -4.521 1.00 88.31 132 LEU A CA 1
ATOM 1032 C C . LEU A 1 132 ? -3.083 -1.595 -4.867 1.00 88.31 132 LEU A C 1
ATOM 1034 O O . LEU A 1 132 ? -1.868 -1.541 -5.088 1.00 88.31 132 LEU A O 1
ATOM 1038 N N . HIS A 1 133 ? -3.838 -0.497 -4.832 1.00 83.00 133 HIS A N 1
ATOM 1039 C CA . HIS A 1 133 ? -3.304 0.848 -5.033 1.00 83.00 133 HIS A CA 1
ATOM 1040 C C . HIS A 1 133 ? -2.286 1.253 -3.955 1.00 83.00 133 HIS A C 1
ATOM 1042 O O . HIS A 1 133 ? -2.545 1.192 -2.752 1.00 83.00 133 HIS A O 1
ATOM 1048 N N . GLN A 1 134 ? -1.116 1.736 -4.384 1.00 80.00 134 GLN A N 1
ATOM 1049 C CA . GLN A 1 134 ? -0.076 2.239 -3.486 1.00 80.00 134 GLN A CA 1
ATOM 1050 C C . GLN A 1 134 ? -0.352 3.703 -3.105 1.00 80.00 134 GLN A C 1
ATOM 1052 O O . GLN A 1 134 ? 0.174 4.630 -3.717 1.00 80.00 134 GLN A O 1
ATOM 1057 N N . VAL A 1 135 ? -1.172 3.907 -2.072 1.00 82.00 135 VAL A N 1
ATOM 1058 C CA . VAL A 1 135 ? -1.522 5.234 -1.537 1.00 82.00 135 VAL A CA 1
ATOM 1059 C C . VAL A 1 135 ? -1.012 5.424 -0.107 1.00 82.00 135 VAL A C 1
ATOM 1061 O O . VAL A 1 135 ? -1.070 4.513 0.709 1.00 82.00 135 VAL A O 1
ATOM 1064 N N . GLY A 1 136 ? -0.537 6.628 0.222 1.00 85.69 136 GLY A N 1
ATOM 1065 C CA . GLY A 1 136 ? -0.163 6.994 1.600 1.00 85.69 136 GLY A CA 1
ATOM 1066 C C . GLY A 1 136 ? -1.331 7.490 2.466 1.00 85.69 136 GLY A C 1
ATOM 1067 O O . GLY A 1 136 ? -1.124 7.852 3.616 1.00 85.69 136 GLY A O 1
ATOM 1068 N N . SER A 1 137 ? -2.542 7.580 1.909 1.00 89.56 137 SER A N 1
ATOM 1069 C CA . SER A 1 137 ? -3.748 8.130 2.548 1.00 89.56 137 SER A CA 1
ATOM 1070 C C . SER A 1 137 ? -5.009 7.673 1.798 1.00 89.56 137 SER A C 1
ATOM 1072 O O . SER A 1 137 ? -4.906 6.922 0.831 1.00 89.56 137 SER A O 1
ATOM 1074 N N . LYS A 1 138 ? -6.196 8.156 2.199 1.00 93.06 138 LYS A N 1
ATOM 1075 C CA . LYS A 1 138 ? -7.519 7.779 1.647 1.00 93.06 138 LYS A CA 1
ATOM 1076 C C . LYS A 1 138 ? -7.928 6.331 1.954 1.00 93.06 138 LYS A C 1
ATOM 1078 O O . LYS A 1 138 ? -8.697 5.732 1.209 1.00 93.06 138 LYS A O 1
ATOM 1083 N N . PHE A 1 139 ? -7.490 5.779 3.082 1.00 96.00 139 PHE A N 1
ATOM 1084 C CA . PHE A 1 139 ? -7.889 4.443 3.554 1.00 96.00 139 PHE A CA 1
ATOM 1085 C C . PHE A 1 139 ? -9.387 4.338 3.910 1.00 96.00 139 PHE A C 1
ATOM 1087 O O . PHE A 1 139 ? -9.919 3.248 4.055 1.00 96.00 139 PHE A O 1
ATOM 1094 N N . SER A 1 140 ? -10.096 5.468 3.987 1.00 95.69 140 SER A N 1
ATOM 1095 C CA . SER A 1 140 ? -11.560 5.539 4.068 1.00 95.69 140 SER A CA 1
ATOM 1096 C C . SER A 1 140 ? -12.271 5.430 2.704 1.00 95.69 140 SER A C 1
ATOM 1098 O O . SER A 1 140 ? -13.498 5.375 2.675 1.00 95.69 140 SER A O 1
ATOM 1100 N N . SER A 1 141 ? -11.548 5.419 1.575 1.00 92.50 141 SER A N 1
ATOM 1101 C CA . SER A 1 141 ? -12.122 5.354 0.219 1.00 92.50 141 SER A CA 1
ATOM 1102 C C . SER A 1 141 ? -12.135 3.924 -0.335 1.00 92.50 141 SER A C 1
ATOM 1104 O O . SER A 1 141 ? -11.079 3.288 -0.343 1.00 92.50 141 SER A O 1
ATOM 1106 N N . PRO A 1 142 ? -13.248 3.440 -0.925 1.00 89.75 142 PRO A N 1
ATOM 1107 C CA . PRO A 1 142 ? -13.269 2.166 -1.649 1.00 89.75 142 PRO A CA 1
ATOM 1108 C C . PRO A 1 142 ? -12.234 2.096 -2.785 1.00 89.75 142 PRO A C 1
ATOM 1110 O O . PRO A 1 142 ? -11.675 1.035 -3.047 1.00 89.75 142 PRO A O 1
ATOM 1113 N N . SER A 1 143 ? -11.913 3.235 -3.418 1.00 85.50 143 SER A N 1
ATOM 1114 C CA . SER A 1 143 ? -10.938 3.318 -4.521 1.00 85.50 143 SER A CA 1
ATOM 1115 C C . SER A 1 143 ? -9.506 2.925 -4.126 1.00 85.50 143 SER A C 1
ATOM 1117 O O . SER A 1 143 ? -8.686 2.628 -4.990 1.00 85.50 143 SER A O 1
ATOM 1119 N N . THR A 1 144 ? -9.195 2.917 -2.828 1.00 89.50 144 THR A N 1
ATOM 1120 C CA . THR A 1 144 ? -7.904 2.475 -2.277 1.00 89.50 144 THR A CA 1
ATOM 1121 C C . THR A 1 144 ? -7.738 0.953 -2.334 1.00 89.50 144 THR A C 1
ATOM 1123 O O . THR A 1 144 ? -6.614 0.457 -2.348 1.00 89.50 144 THR A O 1
ATOM 1126 N N . TYR A 1 145 ? -8.848 0.214 -2.414 1.00 91.44 145 TYR A N 1
ATOM 1127 C CA . TYR A 1 145 ? -8.890 -1.247 -2.323 1.00 91.44 145 TYR A CA 1
ATOM 1128 C C . TYR A 1 145 ? -9.156 -1.937 -3.670 1.00 91.44 145 TYR A C 1
ATOM 1130 O O . TYR A 1 145 ? -9.421 -3.134 -3.717 1.00 91.44 145 TYR A O 1
ATOM 1138 N N . LEU A 1 146 ? -9.074 -1.192 -4.776 1.00 86.06 146 LEU A N 1
ATOM 1139 C CA . LEU A 1 146 ? -9.193 -1.739 -6.126 1.00 86.06 146 LEU A CA 1
ATOM 1140 C C . LEU A 1 146 ? -7.918 -2.505 -6.514 1.00 86.06 146 LEU A C 1
ATOM 1142 O O . LEU A 1 146 ? -6.804 -2.009 -6.337 1.00 86.06 146 LEU A O 1
ATOM 1146 N N . LEU A 1 147 ? -8.088 -3.702 -7.081 1.00 86.06 147 LEU A N 1
ATOM 1147 C CA . LEU A 1 147 ? -7.006 -4.600 -7.504 1.00 86.06 147 LEU A CA 1
ATOM 1148 C C . LEU A 1 147 ? -6.606 -4.334 -8.971 1.00 86.06 147 LEU A C 1
ATOM 1150 O O . LEU A 1 147 ? -6.574 -5.235 -9.811 1.00 86.06 147 LEU A O 1
ATOM 1154 N N . CYS A 1 148 ? -6.352 -3.063 -9.294 1.00 77.00 148 CYS A N 1
ATOM 1155 C CA . CYS A 1 148 ? -6.102 -2.562 -10.653 1.00 77.00 148 CYS A CA 1
ATOM 1156 C C . CYS A 1 148 ? -4.635 -2.189 -10.941 1.00 77.00 148 CYS A C 1
ATOM 1158 O O . CYS A 1 148 ? -4.338 -1.593 -11.980 1.00 77.00 148 CYS A O 1
ATOM 1160 N N . ARG A 1 149 ? -3.688 -2.576 -10.074 1.00 78.12 149 ARG A N 1
ATOM 1161 C CA . ARG A 1 149 ? -2.248 -2.415 -10.323 1.00 78.12 149 ARG A CA 1
ATOM 1162 C C . ARG A 1 149 ? -1.652 -3.597 -11.099 1.00 78.12 149 ARG A C 1
ATOM 1164 O O . ARG A 1 149 ? -1.357 -4.649 -10.538 1.00 78.12 149 ARG A O 1
ATOM 1171 N N . SER A 1 150 ? -1.417 -3.393 -12.394 1.00 73.94 150 SER A N 1
ATOM 1172 C CA . SER A 1 150 ? -0.682 -4.327 -13.259 1.00 73.94 150 SER A CA 1
ATOM 1173 C C . SER A 1 150 ? 0.816 -4.364 -12.922 1.00 73.94 150 SER A C 1
ATOM 1175 O O . SER A 1 150 ? 1.386 -3.375 -12.462 1.00 73.94 150 SER A O 1
ATOM 1177 N N . SER A 1 151 ? 1.479 -5.483 -13.225 1.00 73.81 151 SER A N 1
ATOM 1178 C CA . SER A 1 151 ? 2.945 -5.589 -13.340 1.00 73.81 151 SER A CA 1
ATOM 1179 C C . SER A 1 151 ? 3.298 -6.246 -14.674 1.00 73.81 151 SER A C 1
ATOM 1181 O O . SER A 1 151 ? 2.517 -7.054 -15.174 1.00 73.81 151 SER A O 1
ATOM 1183 N N . SER A 1 152 ? 4.447 -5.921 -15.268 1.00 71.94 152 SER A N 1
ATOM 1184 C CA . SER A 1 152 ? 4.908 -6.630 -16.470 1.00 71.94 152 SER A CA 1
ATOM 1185 C C . SER A 1 152 ? 5.276 -8.080 -16.152 1.00 71.94 152 SER A C 1
ATOM 1187 O O . SER A 1 152 ? 5.505 -8.422 -14.991 1.00 71.94 152 SER A O 1
ATOM 1189 N N . VAL A 1 153 ? 5.351 -8.947 -17.169 1.00 72.56 153 VAL A N 1
ATOM 1190 C CA . VAL A 1 153 ? 5.635 -10.386 -16.977 1.00 72.56 153 VAL A CA 1
ATOM 1191 C C . VAL A 1 153 ? 6.929 -10.592 -16.176 1.00 72.56 153 VAL A C 1
ATOM 1193 O O . VAL A 1 153 ? 6.931 -11.327 -15.192 1.00 72.56 153 VAL A O 1
ATOM 1196 N N . SER A 1 154 ? 7.990 -9.857 -16.517 1.00 69.44 154 SER A N 1
ATOM 1197 C CA . SER A 1 154 ? 9.288 -9.887 -15.826 1.00 69.44 154 SER A CA 1
ATOM 1198 C C . SER A 1 154 ? 9.281 -9.254 -14.424 1.00 69.44 154 SER A C 1
ATOM 1200 O O . SER A 1 154 ? 10.215 -9.461 -13.656 1.00 69.44 154 SER A O 1
ATOM 1202 N N . MET A 1 155 ? 8.254 -8.470 -14.081 1.00 73.12 155 MET A N 1
ATOM 1203 C CA . MET A 1 155 ? 8.069 -7.829 -12.769 1.00 73.12 155 MET A CA 1
ATOM 1204 C C . MET A 1 155 ? 7.084 -8.571 -11.861 1.00 73.12 155 MET A C 1
ATOM 1206 O O . MET A 1 155 ? 6.976 -8.238 -10.680 1.00 73.12 155 MET A O 1
ATOM 1210 N N . ASN A 1 156 ? 6.354 -9.558 -12.387 1.00 75.12 156 ASN A N 1
ATOM 1211 C CA . ASN A 1 156 ? 5.339 -10.280 -11.623 1.00 75.12 156 ASN A CA 1
ATOM 1212 C C . ASN A 1 156 ? 5.922 -11.428 -10.769 1.00 75.12 156 ASN A C 1
ATOM 1214 O O . ASN A 1 156 ? 5.199 -12.052 -10.000 1.00 75.12 156 ASN A O 1
ATOM 1218 N N . ASP A 1 157 ? 7.232 -11.678 -10.857 1.00 79.94 157 ASP A N 1
ATOM 1219 C CA . ASP A 1 157 ? 7.966 -12.549 -9.936 1.00 79.94 157 ASP A CA 1
ATOM 1220 C C . ASP A 1 157 ? 8.177 -11.856 -8.575 1.00 79.94 157 ASP A C 1
ATOM 1222 O O . ASP A 1 157 ? 8.592 -10.696 -8.503 1.00 79.94 157 ASP A O 1
ATOM 1226 N N . ILE A 1 158 ? 7.944 -12.581 -7.477 1.00 76.25 158 ILE A N 1
ATOM 1227 C CA . ILE A 1 158 ? 8.088 -12.082 -6.098 1.00 76.25 158 ILE A CA 1
ATOM 1228 C C . ILE A 1 158 ? 9.496 -11.537 -5.772 1.00 76.25 158 ILE A C 1
ATOM 1230 O O . ILE A 1 158 ? 9.634 -10.687 -4.895 1.00 76.25 158 ILE A O 1
ATOM 1234 N N . ARG A 1 159 ? 10.539 -11.971 -6.495 1.00 79.06 159 ARG A N 1
ATOM 1235 C CA . ARG A 1 159 ? 11.933 -11.502 -6.357 1.00 79.06 159 ARG A CA 1
ATOM 1236 C C . ARG A 1 159 ? 12.170 -10.105 -6.943 1.00 79.06 159 ARG A C 1
ATOM 1238 O O . ARG A 1 159 ? 13.172 -9.475 -6.596 1.00 79.06 159 ARG A O 1
ATOM 1245 N N . CYS A 1 160 ? 11.280 -9.650 -7.826 1.00 78.69 160 CYS A N 1
ATOM 1246 C CA . CYS A 1 160 ? 11.339 -8.375 -8.554 1.00 78.69 160 CYS A CA 1
ATOM 1247 C C . CYS A 1 160 ? 10.231 -7.402 -8.130 1.00 78.69 160 CYS A C 1
ATOM 1249 O O . CYS A 1 160 ? 10.410 -6.185 -8.186 1.00 78.69 160 CYS A O 1
ATOM 1251 N N . ARG A 1 161 ? 9.088 -7.950 -7.710 1.00 82.38 161 ARG A N 1
ATOM 1252 C CA . ARG A 1 161 ? 7.882 -7.231 -7.311 1.00 82.38 161 ARG A CA 1
ATOM 1253 C C . ARG A 1 161 ? 8.150 -6.199 -6.219 1.00 82.38 161 ARG A C 1
ATOM 1255 O O . ARG A 1 161 ? 8.728 -6.502 -5.180 1.00 82.38 161 ARG A O 1
ATOM 1262 N N . LEU A 1 162 ? 7.620 -4.996 -6.420 1.00 85.38 162 LEU A N 1
ATOM 1263 C CA . LEU A 1 162 ? 7.767 -3.887 -5.484 1.00 85.38 162 LEU A CA 1
ATOM 1264 C C . LEU A 1 162 ? 7.137 -4.167 -4.107 1.00 85.38 162 LEU A C 1
ATOM 1266 O O . LEU A 1 162 ? 5.979 -4.592 -4.014 1.00 85.38 162 LEU A O 1
ATOM 1270 N N . ALA A 1 163 ? 7.860 -3.808 -3.046 1.00 89.38 163 ALA A N 1
ATOM 1271 C CA . ALA A 1 163 ? 7.320 -3.695 -1.702 1.00 89.38 163 ALA A CA 1
ATOM 1272 C C . ALA A 1 163 ? 6.476 -2.419 -1.540 1.00 89.38 163 ALA A C 1
ATOM 1274 O O . ALA A 1 163 ? 6.840 -1.320 -1.965 1.00 89.38 163 ALA A O 1
ATOM 1275 N N . THR A 1 164 ? 5.341 -2.583 -0.874 1.00 90.62 164 THR A N 1
ATOM 1276 C CA . THR A 1 164 ? 4.324 -1.580 -0.550 1.00 90.62 164 THR A CA 1
ATOM 1277 C C . THR A 1 164 ? 3.799 -1.862 0.860 1.00 90.62 164 THR A C 1
ATOM 1279 O O . THR A 1 164 ? 4.058 -2.924 1.425 1.00 90.62 164 THR A O 1
ATOM 1282 N N . LEU A 1 165 ? 3.008 -0.959 1.437 1.00 93.12 165 LEU A N 1
ATOM 1283 C CA . LEU A 1 165 ? 2.412 -1.166 2.764 1.00 93.12 165 LEU A CA 1
ATOM 1284 C C . LEU A 1 165 ? 1.538 -2.439 2.877 1.00 93.12 165 LEU A C 1
ATOM 1286 O O . LEU A 1 165 ? 1.464 -3.026 3.956 1.00 93.12 165 LEU A O 1
ATOM 1290 N N . TRP A 1 166 ? 0.960 -2.922 1.771 1.00 93.75 166 TRP A N 1
ATOM 1291 C CA . TRP A 1 166 ? 0.110 -4.121 1.716 1.00 93.75 166 TRP A CA 1
ATOM 1292 C C . TRP A 1 166 ? 0.881 -5.454 1.685 1.00 93.75 166 TRP A C 1
ATOM 1294 O O . TRP A 1 166 ? 0.332 -6.502 2.039 1.00 93.75 166 TRP A O 1
ATOM 1304 N N . ASN A 1 167 ? 2.140 -5.436 1.228 1.00 91.56 167 ASN A N 1
ATOM 1305 C CA . ASN A 1 167 ? 2.960 -6.634 0.999 1.00 91.56 167 ASN A CA 1
ATOM 1306 C C . ASN A 1 167 ? 4.370 -6.586 1.616 1.00 91.56 167 ASN A C 1
ATOM 1308 O O . ASN A 1 167 ? 5.116 -7.551 1.495 1.00 91.56 167 ASN A O 1
ATOM 1312 N N . LEU A 1 168 ? 4.732 -5.533 2.359 1.00 91.62 168 LEU A N 1
ATOM 1313 C CA . LEU A 1 168 ? 6.007 -5.451 3.090 1.00 91.62 168 LEU A CA 1
ATOM 1314 C C . LEU A 1 168 ? 6.213 -6.624 4.075 1.00 91.62 168 LEU A C 1
ATOM 1316 O O . LEU A 1 168 ? 7.345 -7.027 4.334 1.00 91.62 168 LEU A O 1
ATOM 1320 N N . VAL A 1 169 ? 5.124 -7.201 4.593 1.00 90.62 169 VAL A N 1
ATOM 1321 C CA . VAL A 1 169 ? 5.120 -8.422 5.420 1.00 90.62 169 VAL A CA 1
ATOM 1322 C C . VAL A 1 169 ? 5.627 -9.685 4.695 1.00 90.62 169 VAL A C 1
ATOM 1324 O O . VAL A 1 169 ? 6.085 -10.616 5.360 1.00 90.62 169 VAL A O 1
ATOM 1327 N N . ASP A 1 170 ? 5.632 -9.733 3.363 1.00 88.62 170 ASP A N 1
ATOM 1328 C CA . ASP A 1 170 ? 6.120 -10.906 2.619 1.00 88.62 170 ASP A CA 1
ATOM 1329 C C . ASP A 1 170 ? 7.656 -10.915 2.513 1.00 88.62 170 ASP A C 1
ATOM 1331 O O . ASP A 1 170 ? 8.284 -11.971 2.479 1.00 88.62 170 ASP A O 1
ATOM 1335 N N . PHE A 1 171 ? 8.288 -9.738 2.555 1.00 85.69 171 PHE A N 1
ATOM 1336 C CA . PHE A 1 171 ? 9.738 -9.596 2.421 1.00 85.69 171 PHE A CA 1
ATOM 1337 C C . PHE A 1 171 ? 10.452 -9.957 3.731 1.00 85.69 171 PHE A C 1
ATOM 1339 O O . PHE A 1 171 ? 10.213 -9.367 4.791 1.00 85.69 171 PHE A O 1
ATOM 1346 N N . SER A 1 172 ? 11.324 -10.965 3.667 1.00 64.25 172 SER A N 1
ATOM 1347 C CA . SER A 1 172 ? 11.933 -11.606 4.836 1.00 64.25 172 SER A CA 1
ATOM 1348 C C . SER A 1 172 ? 12.745 -10.644 5.707 1.00 64.25 172 SER A C 1
ATOM 1350 O O . SER A 1 172 ? 13.627 -9.936 5.217 1.00 64.25 172 SER A O 1
ATOM 1352 N N . SER A 1 173 ? 12.542 -10.709 7.026 1.00 61.44 173 SER A N 1
ATOM 1353 C CA . SER A 1 173 ? 13.545 -10.215 7.973 1.00 61.44 173 SER A CA 1
ATOM 1354 C C . SER A 1 173 ? 14.768 -11.129 7.904 1.00 61.44 173 SER A C 1
ATOM 1356 O O . SER A 1 173 ? 14.646 -12.321 8.182 1.00 61.44 173 SER A O 1
ATOM 1358 N N . ILE A 1 174 ? 15.936 -10.573 7.562 1.00 53.81 174 ILE A N 1
ATOM 1359 C CA . ILE A 1 174 ? 17.208 -11.312 7.418 1.00 53.81 174 ILE A CA 1
ATOM 1360 C C . ILE A 1 174 ? 17.543 -12.115 8.691 1.00 53.81 174 ILE A C 1
ATOM 1362 O O . ILE A 1 174 ? 18.134 -13.186 8.614 1.00 53.81 174 ILE A O 1
ATOM 1366 N N . ASN A 1 175 ? 17.093 -11.631 9.855 1.00 54.69 175 ASN A N 1
ATOM 1367 C CA . ASN A 1 175 ? 17.381 -12.211 11.168 1.00 54.69 175 ASN A CA 1
ATOM 1368 C C . ASN A 1 175 ? 16.150 -12.880 11.817 1.00 54.69 175 ASN A C 1
ATOM 1370 O O . ASN A 1 175 ? 16.126 -13.064 13.031 1.00 54.69 175 ASN A O 1
ATOM 1374 N N . GLY A 1 176 ? 15.080 -13.152 11.056 1.00 55.31 176 GLY A N 1
ATOM 1375 C CA . GLY A 1 176 ? 13.832 -13.763 11.549 1.00 55.31 176 GLY A CA 1
ATOM 1376 C C . GLY A 1 176 ? 12.988 -12.903 12.508 1.00 55.31 176 GLY A C 1
ATOM 1377 O O . GLY A 1 176 ? 11.831 -13.224 12.767 1.00 55.31 176 GLY A O 1
ATOM 1378 N N . SER A 1 177 ? 13.520 -11.789 13.015 1.00 58.41 177 SER A N 1
ATOM 1379 C CA . SER A 1 177 ? 12.828 -10.897 13.944 1.00 58.41 177 SER A CA 1
ATOM 1380 C C . SER A 1 177 ? 11.721 -10.091 13.257 1.00 58.41 177 SER A C 1
ATOM 1382 O O . SER A 1 177 ? 11.931 -9.467 12.213 1.00 58.41 177 SER A O 1
ATOM 1384 N N . THR A 1 178 ? 10.533 -10.060 13.861 1.00 71.25 178 THR A N 1
ATOM 1385 C CA . THR A 1 178 ? 9.422 -9.235 13.374 1.00 71.25 178 THR A CA 1
ATOM 1386 C C . THR A 1 178 ? 9.734 -7.759 13.606 1.00 71.25 178 THR A C 1
ATOM 1388 O O . THR A 1 178 ? 9.759 -7.287 14.741 1.00 71.25 178 THR A O 1
ATOM 1391 N N . THR A 1 179 ? 9.976 -7.017 12.528 1.00 85.81 179 THR A N 1
ATOM 1392 C CA . THR A 1 179 ? 10.175 -5.566 12.591 1.00 85.81 179 THR A CA 1
ATOM 1393 C C . THR A 1 179 ? 8.843 -4.838 12.786 1.00 85.81 179 THR A C 1
ATOM 1395 O O . THR A 1 179 ? 7.789 -5.323 12.370 1.00 85.81 179 THR A O 1
ATOM 1398 N N . LEU A 1 180 ? 8.895 -3.628 13.354 1.00 89.75 180 LEU A N 1
ATOM 1399 C CA . LEU A 1 180 ? 7.743 -2.721 13.448 1.00 89.75 180 LEU A CA 1
ATOM 1400 C C . LEU A 1 180 ? 7.050 -2.543 12.087 1.00 89.75 180 LEU A C 1
ATOM 1402 O O . LEU A 1 180 ? 5.834 -2.660 11.987 1.00 89.75 180 LEU A O 1
ATOM 1406 N N . ALA A 1 181 ? 7.832 -2.370 11.021 1.00 91.25 181 ALA A N 1
ATOM 1407 C CA . ALA A 1 181 ? 7.306 -2.215 9.671 1.00 91.25 181 ALA A CA 1
ATOM 1408 C C . ALA A 1 181 ? 6.510 -3.443 9.177 1.00 91.25 181 ALA A C 1
ATOM 1410 O O . ALA A 1 181 ? 5.500 -3.289 8.492 1.00 91.25 181 ALA A O 1
ATOM 1411 N N . ARG A 1 182 ? 6.899 -4.665 9.576 1.00 92.06 182 ARG A N 1
ATOM 1412 C CA . ARG A 1 182 ? 6.106 -5.878 9.306 1.00 92.06 182 ARG A CA 1
ATOM 1413 C C . ARG A 1 182 ? 4.801 -5.882 10.112 1.00 92.06 182 ARG A C 1
ATOM 1415 O O . ARG A 1 182 ? 3.767 -6.196 9.540 1.00 92.06 182 ARG A O 1
ATOM 1422 N N . LEU A 1 183 ? 4.819 -5.484 11.390 1.00 93.88 183 LEU A N 1
ATOM 1423 C CA . LEU A 1 183 ? 3.609 -5.387 12.230 1.00 93.88 183 LEU A CA 1
ATOM 1424 C C . LEU A 1 183 ? 2.587 -4.380 11.680 1.00 93.88 183 LEU A C 1
ATOM 1426 O O . LEU A 1 183 ? 1.400 -4.689 11.603 1.00 93.88 183 LEU A O 1
ATOM 1430 N N . VAL A 1 184 ? 3.045 -3.203 11.249 1.00 94.69 184 VAL A N 1
ATOM 1431 C CA . VAL A 1 184 ? 2.181 -2.185 10.632 1.00 94.69 184 VAL A CA 1
ATOM 1432 C C . VAL A 1 184 ? 1.643 -2.673 9.277 1.00 94.69 184 VAL A C 1
ATOM 1434 O O . VAL A 1 184 ? 0.457 -2.517 8.997 1.00 94.69 184 VAL A O 1
ATOM 1437 N N . SER A 1 185 ? 2.465 -3.350 8.465 1.00 94.88 185 SER A N 1
ATOM 1438 C CA . SER A 1 185 ? 2.013 -3.984 7.215 1.00 94.88 185 SER A CA 1
ATOM 1439 C C . SER A 1 185 ? 0.966 -5.087 7.449 1.00 94.88 185 SER A C 1
ATOM 1441 O O . SER A 1 185 ? 0.009 -5.178 6.683 1.00 94.88 185 SER A O 1
ATOM 1443 N N . CYS A 1 186 ? 1.061 -5.862 8.540 1.00 95.25 186 CYS A N 1
ATOM 1444 C CA . CYS A 1 186 ? 0.010 -6.811 8.930 1.00 95.25 186 CYS A CA 1
ATOM 1445 C C . CYS A 1 186 ? -1.339 -6.122 9.189 1.00 95.25 186 CYS A C 1
ATOM 1447 O O . CYS A 1 186 ? -2.367 -6.653 8.772 1.00 95.25 186 CYS A O 1
ATOM 1449 N N . LEU A 1 187 ? -1.352 -4.952 9.846 1.00 97.06 187 LEU A N 1
ATOM 1450 C CA . LEU A 1 187 ? -2.588 -4.192 10.077 1.00 97.06 187 LEU A CA 1
ATOM 1451 C C . LEU A 1 187 ? -3.209 -3.752 8.744 1.00 97.06 187 LEU A C 1
ATOM 1453 O O . LEU A 1 187 ? -4.392 -3.987 8.513 1.00 97.06 187 LEU A O 1
ATOM 1457 N N . PHE A 1 188 ? -2.407 -3.177 7.843 1.00 97.50 188 PHE A N 1
ATOM 1458 C CA . PHE A 1 188 ? -2.878 -2.786 6.512 1.00 97.50 188 PHE A CA 1
ATOM 1459 C C . PHE A 1 188 ? -3.401 -3.972 5.696 1.00 97.50 188 PHE A C 1
ATOM 1461 O O . PHE A 1 188 ? -4.454 -3.856 5.074 1.00 97.50 188 PHE A O 1
ATOM 1468 N N . ARG A 1 189 ? -2.718 -5.123 5.734 1.00 96.00 189 ARG A N 1
ATOM 1469 C CA . ARG A 1 189 ? -3.186 -6.356 5.090 1.00 96.00 189 ARG A CA 1
ATOM 1470 C C . ARG A 1 189 ? -4.531 -6.815 5.649 1.00 96.00 189 ARG A C 1
ATOM 1472 O O . ARG A 1 189 ? -5.437 -7.055 4.864 1.00 96.00 189 ARG A O 1
ATOM 1479 N N . ALA A 1 190 ? -4.688 -6.879 6.972 1.00 97.06 190 ALA A N 1
ATOM 1480 C CA . ALA A 1 190 ? -5.946 -7.286 7.604 1.00 97.06 190 ALA A CA 1
ATOM 1481 C C . ALA A 1 190 ? -7.115 -6.348 7.240 1.00 97.06 190 ALA A C 1
ATOM 1483 O O . ALA A 1 190 ? -8.214 -6.811 6.941 1.00 97.06 190 ALA A O 1
ATOM 1484 N N . ILE A 1 191 ? -6.858 -5.035 7.204 1.00 97.69 191 ILE A N 1
ATOM 1485 C CA . ILE A 1 191 ? -7.818 -4.019 6.752 1.00 97.69 191 ILE A CA 1
ATOM 1486 C C . ILE A 1 191 ? -8.190 -4.235 5.277 1.00 97.69 191 ILE A C 1
ATOM 1488 O O . ILE A 1 191 ? -9.372 -4.228 4.944 1.00 97.69 191 ILE A O 1
ATOM 1492 N N . ALA A 1 192 ? -7.210 -4.461 4.396 1.00 96.81 192 ALA A N 1
ATOM 1493 C CA . ALA A 1 192 ? -7.469 -4.711 2.980 1.00 96.81 192 ALA A CA 1
ATOM 1494 C C . ALA A 1 192 ? -8.278 -5.993 2.751 1.00 96.81 192 ALA A C 1
ATOM 1496 O O . ALA A 1 192 ? -9.268 -5.944 2.031 1.00 96.81 192 ALA 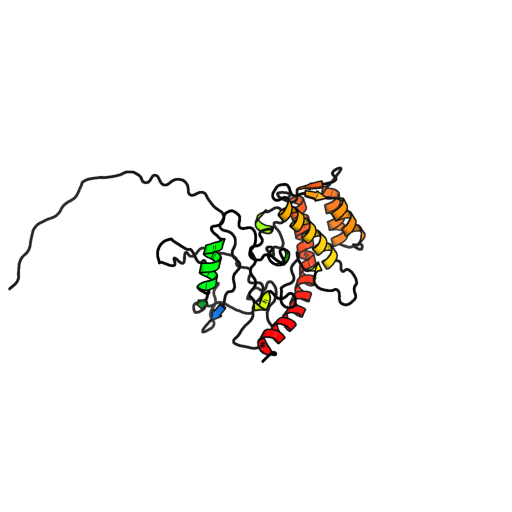A O 1
ATOM 1497 N N . THR A 1 193 ? -7.922 -7.101 3.412 1.00 96.62 193 THR A N 1
ATOM 1498 C CA . THR A 1 193 ? -8.699 -8.352 3.379 1.00 96.62 193 THR A CA 1
ATOM 1499 C C . THR A 1 193 ? -10.155 -8.096 3.759 1.00 96.62 193 THR A C 1
ATOM 1501 O O . THR A 1 193 ? -11.055 -8.445 3.004 1.00 96.62 193 THR A O 1
ATOM 1504 N N . LYS A 1 194 ? -10.406 -7.381 4.864 1.00 97.88 194 LYS A N 1
ATOM 1505 C CA . LYS A 1 194 ? -11.771 -7.052 5.294 1.00 97.88 194 LYS A CA 1
ATOM 1506 C C . LYS A 1 194 ? -12.554 -6.230 4.263 1.00 97.88 194 LYS A C 1
ATOM 1508 O O . LYS A 1 194 ? -13.742 -6.490 4.093 1.00 97.88 194 LYS A O 1
ATOM 1513 N N . VAL A 1 195 ? -11.925 -5.284 3.561 1.00 96.38 195 VAL A N 1
ATOM 1514 C CA . VAL A 1 195 ? -12.597 -4.507 2.498 1.00 96.38 195 VAL A CA 1
ATOM 1515 C C . VAL A 1 195 ? -12.816 -5.325 1.220 1.00 96.38 195 VAL A C 1
ATOM 1517 O O . VAL A 1 195 ? -13.844 -5.156 0.570 1.00 96.38 195 VAL A O 1
ATOM 1520 N N . LEU A 1 196 ? -11.909 -6.239 0.869 1.00 93.38 196 LEU A N 1
ATOM 1521 C CA . LEU A 1 196 ? -12.079 -7.133 -0.284 1.00 93.38 196 LEU A CA 1
ATOM 1522 C C . LEU A 1 196 ? -13.198 -8.167 -0.050 1.00 93.38 196 LEU A C 1
ATOM 1524 O O . LEU A 1 196 ? -14.015 -8.391 -0.946 1.00 93.38 196 LEU A O 1
ATOM 1528 N N . ASP A 1 197 ? -13.273 -8.729 1.161 1.00 94.50 197 ASP A N 1
ATOM 1529 C CA . ASP A 1 197 ? -14.278 -9.719 1.568 1.00 94.50 197 ASP A CA 1
ATOM 1530 C C . ASP A 1 197 ? -15.685 -9.111 1.732 1.00 94.50 197 ASP A C 1
ATOM 1532 O O . ASP A 1 197 ? -16.665 -9.660 1.228 1.00 94.50 197 ASP A O 1
ATOM 1536 N N . HIS A 1 198 ? -15.793 -7.983 2.453 1.00 95.62 198 HIS A N 1
ATOM 1537 C CA . HIS A 1 198 ? -17.075 -7.427 2.932 1.00 95.62 198 HIS A CA 1
ATOM 1538 C C . HIS A 1 198 ? -17.473 -6.102 2.255 1.00 95.62 198 HIS A C 1
ATOM 1540 O O . HIS A 1 198 ? -18.561 -5.575 2.495 1.00 95.62 198 HIS A O 1
ATOM 1546 N N . GLY A 1 199 ? -16.619 -5.539 1.393 1.00 93.56 199 GLY A N 1
ATOM 1547 C CA . GLY A 1 199 ? -16.907 -4.316 0.638 1.00 93.56 199 GLY A CA 1
ATOM 1548 C C . GLY A 1 199 ? -17.232 -3.120 1.536 1.00 93.56 199 GLY A C 1
ATOM 1549 O O . GLY A 1 199 ? -16.464 -2.769 2.428 1.00 93.56 199 GLY A O 1
ATOM 1550 N N . LYS A 1 200 ? -18.392 -2.491 1.297 1.00 93.94 200 LYS A N 1
ATOM 1551 C CA . LYS A 1 200 ? -18.892 -1.348 2.085 1.00 93.94 200 LYS A CA 1
ATOM 1552 C C . LYS A 1 200 ? -19.134 -1.673 3.563 1.00 93.94 200 LYS A C 1
ATOM 1554 O O . LYS A 1 200 ? -19.053 -0.778 4.395 1.00 93.94 200 LYS A O 1
ATOM 1559 N N . ASP A 1 201 ? -19.417 -2.934 3.884 1.00 96.38 201 ASP A N 1
ATOM 1560 C CA . ASP A 1 201 ? -19.812 -3.377 5.225 1.00 96.38 201 ASP A CA 1
ATOM 1561 C C . ASP A 1 201 ? -18.591 -3.841 6.056 1.00 96.38 201 ASP A C 1
ATOM 1563 O O . ASP A 1 201 ? -18.727 -4.460 7.109 1.00 96.38 201 ASP A O 1
ATOM 1567 N N . ALA A 1 202 ? -17.376 -3.541 5.579 1.00 97.75 202 ALA A N 1
ATOM 1568 C CA . ALA A 1 202 ? -16.113 -3.956 6.171 1.00 97.75 202 ALA A CA 1
ATOM 1569 C C . ALA A 1 202 ? -15.771 -3.234 7.484 1.00 97.75 202 ALA A C 1
ATOM 1571 O O . ALA A 1 202 ? -15.580 -2.012 7.536 1.00 97.75 202 ALA A O 1
ATOM 1572 N N . THR A 1 203 ? -15.589 -4.031 8.535 1.00 98.25 203 THR A N 1
ATOM 1573 C CA . THR A 1 203 ? -15.171 -3.596 9.868 1.00 98.25 203 THR A CA 1
ATOM 1574 C C . THR A 1 203 ? -13.742 -4.019 10.211 1.00 98.25 203 THR A C 1
ATOM 1576 O O . THR A 1 203 ? -13.225 -5.040 9.747 1.00 98.25 203 THR A O 1
ATOM 1579 N N . LEU A 1 204 ? -13.099 -3.221 11.065 1.00 98.25 204 LEU A N 1
ATOM 1580 C CA . LEU A 1 204 ? -11.857 -3.549 11.759 1.00 98.25 204 LEU A CA 1
ATOM 1581 C C . LEU A 1 204 ? -12.199 -3.943 13.199 1.00 98.25 204 LEU A C 1
ATOM 1583 O O . LEU A 1 204 ? -12.896 -3.195 13.884 1.00 98.25 204 LEU A O 1
ATOM 1587 N N . ALA A 1 205 ? -11.690 -5.089 13.655 1.00 98.06 205 ALA A N 1
ATOM 1588 C CA . ALA A 1 205 ? -11.918 -5.606 15.004 1.00 98.06 205 ALA A CA 1
ATOM 1589 C C . ALA A 1 205 ? -10.824 -5.170 15.993 1.00 98.06 205 ALA A C 1
ATOM 1591 O O . ALA A 1 205 ? -9.631 -5.195 15.671 1.00 98.06 205 ALA A O 1
ATOM 1592 N N . LEU A 1 206 ? -11.231 -4.833 17.220 1.00 97.94 206 LEU A N 1
ATOM 1593 C CA . LEU A 1 206 ? -10.362 -4.355 18.300 1.00 97.94 206 LEU A CA 1
ATOM 1594 C C . LEU A 1 206 ? -9.257 -5.365 18.629 1.00 97.94 206 LEU A C 1
ATOM 1596 O O . LEU A 1 206 ? -8.089 -4.994 18.752 1.00 97.94 206 LEU A O 1
ATOM 1600 N N . GLU A 1 207 ? -9.608 -6.652 18.686 1.00 97.69 207 GLU A N 1
ATOM 1601 C CA . GLU A 1 207 ? -8.671 -7.754 18.927 1.00 97.69 207 GLU A CA 1
ATOM 1602 C C . GLU A 1 207 ? -7.487 -7.729 17.948 1.00 97.69 207 GLU A C 1
ATOM 1604 O O . GLU A 1 207 ? -6.340 -7.873 18.366 1.00 97.69 207 GLU A O 1
ATOM 1609 N N . THR A 1 208 ? -7.732 -7.463 16.659 1.00 97.50 208 THR A N 1
ATOM 1610 C CA . THR A 1 208 ? -6.670 -7.395 15.638 1.00 97.50 208 THR A CA 1
ATOM 1611 C C . THR A 1 208 ? -5.691 -6.257 15.930 1.00 97.50 208 THR A C 1
ATOM 1613 O O . THR A 1 208 ? -4.478 -6.432 15.812 1.00 97.50 208 THR A O 1
ATOM 1616 N N . VAL A 1 209 ? -6.195 -5.099 16.364 1.00 97.44 209 VAL A N 1
ATOM 1617 C CA . VAL A 1 209 ? -5.366 -3.937 16.714 1.00 97.44 209 VAL A CA 1
ATOM 1618 C C . VAL A 1 209 ? -4.559 -4.208 17.986 1.00 97.44 209 VAL A C 1
ATOM 1620 O O . VAL A 1 209 ? -3.349 -3.978 18.007 1.00 97.44 209 VAL A O 1
ATOM 1623 N N . VAL A 1 210 ? -5.187 -4.763 19.026 1.00 97.25 210 VAL A N 1
ATOM 1624 C CA . VAL A 1 210 ? -4.540 -5.097 20.309 1.00 97.25 210 VAL A CA 1
ATOM 1625 C C . VAL A 1 210 ? -3.486 -6.204 20.139 1.00 97.25 210 VAL A C 1
ATOM 1627 O O . VAL A 1 210 ? -2.373 -6.096 20.664 1.00 97.25 210 VAL A O 1
ATOM 1630 N N . ALA A 1 211 ? -3.768 -7.235 19.338 1.00 96.62 211 ALA A N 1
ATOM 1631 C CA . ALA A 1 211 ? -2.850 -8.338 19.040 1.00 96.62 211 ALA A CA 1
ATOM 1632 C C . ALA A 1 211 ? -1.642 -7.932 18.168 1.00 96.62 211 ALA A C 1
ATOM 1634 O O . ALA A 1 211 ? -0.675 -8.697 18.063 1.00 96.62 211 ALA A O 1
ATOM 1635 N N . ILE A 1 212 ? -1.678 -6.746 17.548 1.00 95.44 212 ILE A N 1
ATOM 1636 C CA . ILE A 1 212 ? -0.535 -6.117 16.873 1.00 95.44 212 ILE A CA 1
ATOM 1637 C C . ILE A 1 212 ? 0.166 -5.134 17.828 1.00 95.44 212 ILE A C 1
ATOM 1639 O O . ILE A 1 212 ? 1.378 -5.233 18.007 1.00 95.44 212 ILE A O 1
ATOM 1643 N N . SER A 1 213 ? -0.582 -4.261 18.517 1.00 95.69 213 SER A N 1
ATOM 1644 C CA . SER A 1 213 ? -0.066 -3.278 19.491 1.00 95.69 213 SER A CA 1
ATOM 1645 C C . SER A 1 213 ? 0.744 -3.918 20.626 1.00 95.69 213 SER A C 1
ATOM 1647 O O . SER A 1 213 ? 1.777 -3.386 21.031 1.00 95.69 213 SER A O 1
ATOM 1649 N N . SER A 1 214 ? 0.334 -5.091 21.113 1.00 95.12 214 SER A N 1
ATOM 1650 C CA . SER A 1 214 ? 1.055 -5.869 22.140 1.00 95.12 214 SER A CA 1
ATOM 1651 C C . SER A 1 214 ? 2.447 -6.360 21.711 1.00 95.12 214 SER A C 1
ATOM 1653 O O . SER A 1 214 ? 3.247 -6.743 22.559 1.00 95.12 214 SER A O 1
ATOM 1655 N N . LYS A 1 215 ? 2.757 -6.337 20.407 1.00 93.88 215 LYS A N 1
ATOM 1656 C CA . LYS A 1 215 ? 4.063 -6.720 19.836 1.00 93.88 215 LYS A CA 1
ATOM 1657 C C . LYS A 1 215 ? 4.924 -5.503 19.470 1.00 93.88 215 LYS A C 1
ATOM 1659 O O . LYS A 1 215 ? 6.082 -5.667 19.088 1.00 93.88 215 LYS A O 1
ATOM 1664 N N . ILE A 1 216 ? 4.366 -4.294 19.570 1.00 92.06 216 ILE A N 1
ATOM 1665 C CA . ILE A 1 216 ? 5.049 -3.024 19.313 1.00 92.06 216 ILE A CA 1
ATOM 1666 C C . ILE A 1 216 ? 5.681 -2.532 20.621 1.00 92.06 216 ILE A C 1
ATOM 1668 O O . ILE A 1 216 ? 5.015 -2.472 21.653 1.00 92.06 216 ILE A O 1
ATOM 1672 N N . LYS A 1 217 ? 6.971 -2.182 20.559 1.00 91.44 217 LYS A N 1
ATOM 1673 C CA . LYS A 1 217 ? 7.707 -1.532 21.654 1.00 91.44 217 LYS A CA 1
ATOM 1674 C C . LYS A 1 217 ? 7.321 -0.059 21.771 1.00 91.44 217 LYS A C 1
ATOM 1676 O O . LYS A 1 217 ? 6.971 0.558 20.767 1.00 91.44 217 LYS A O 1
ATOM 1681 N N . ASP A 1 218 ? 7.474 0.497 22.965 1.00 90.62 218 ASP A N 1
ATOM 1682 C CA . ASP A 1 218 ? 7.173 1.898 23.263 1.00 90.62 218 ASP A CA 1
ATOM 1683 C C . ASP A 1 218 ? 7.929 2.864 22.334 1.00 90.62 218 ASP A C 1
ATOM 1685 O O . ASP A 1 218 ? 9.110 2.678 22.029 1.00 90.62 218 ASP A O 1
ATOM 1689 N N . GLY A 1 219 ? 7.223 3.885 21.842 1.00 90.69 219 GLY A N 1
ATOM 1690 C CA . GLY A 1 219 ? 7.698 4.782 20.788 1.00 90.69 219 GLY A CA 1
ATOM 1691 C C . GLY A 1 219 ? 6.547 5.512 20.080 1.00 90.69 219 GLY A C 1
ATOM 1692 O O . GLY A 1 219 ? 5.389 5.332 20.451 1.00 90.69 219 GLY A O 1
ATOM 1693 N N . PRO A 1 220 ? 6.823 6.327 19.045 1.00 90.75 220 PRO A N 1
ATOM 1694 C CA . PRO A 1 220 ? 5.796 7.134 18.380 1.00 90.75 220 PRO A CA 1
ATOM 1695 C C . PRO A 1 220 ? 4.682 6.283 17.749 1.00 90.75 220 PRO A C 1
ATOM 1697 O O . PRO A 1 220 ? 3.506 6.581 17.932 1.00 90.75 220 PRO A O 1
ATOM 1700 N N . ASP A 1 221 ? 5.021 5.181 17.075 1.00 90.50 221 ASP A N 1
ATOM 1701 C CA . ASP A 1 221 ? 4.033 4.277 16.476 1.00 90.50 221 ASP A CA 1
ATOM 1702 C C . ASP A 1 221 ? 3.161 3.566 17.523 1.00 90.50 221 ASP A C 1
ATOM 1704 O O . ASP A 1 221 ? 1.990 3.297 17.259 1.00 90.50 221 ASP A O 1
ATOM 1708 N N . LYS A 1 222 ? 3.686 3.317 18.732 1.00 94.56 222 LYS A N 1
ATOM 1709 C CA . LYS A 1 222 ? 2.916 2.745 19.848 1.00 94.56 222 LYS A CA 1
ATOM 1710 C C . LYS A 1 222 ? 1.767 3.672 20.255 1.00 94.56 222 LYS A C 1
ATOM 1712 O O . LYS A 1 222 ? 0.627 3.218 20.319 1.00 94.56 222 LYS A O 1
ATOM 1717 N N . VAL A 1 223 ? 2.050 4.971 20.378 1.00 95.94 223 VAL A N 1
ATOM 1718 C CA . VAL A 1 223 ? 1.056 6.019 20.677 1.00 95.94 223 VAL A CA 1
ATOM 1719 C C . VAL A 1 223 ? 0.007 6.148 19.564 1.00 95.94 223 VAL A C 1
ATOM 1721 O O . VAL A 1 223 ? -1.161 6.422 19.840 1.00 95.94 223 VAL A O 1
ATOM 1724 N N . ILE A 1 224 ? 0.376 5.900 18.300 1.00 96.62 224 ILE A N 1
ATOM 1725 C CA . ILE A 1 224 ? -0.596 5.853 17.193 1.00 96.62 224 ILE A CA 1
ATOM 1726 C C . ILE A 1 224 ? -1.510 4.622 17.319 1.00 96.62 224 ILE A C 1
ATOM 1728 O O . ILE A 1 224 ? -2.710 4.746 17.086 1.00 96.62 224 ILE A O 1
ATOM 1732 N N . PHE A 1 225 ? -0.989 3.457 17.724 1.00 96.62 225 PHE A N 1
ATOM 1733 C CA . PHE A 1 225 ? -1.809 2.265 17.991 1.00 96.62 225 PHE A CA 1
ATOM 1734 C C . PHE A 1 225 ? -2.719 2.424 19.214 1.00 96.62 225 PHE A C 1
ATOM 1736 O O . PHE A 1 225 ? -3.848 1.945 19.180 1.00 96.62 225 PHE A O 1
ATOM 1743 N N . GLU A 1 226 ? -2.269 3.109 20.263 1.00 96.69 226 GLU A N 1
ATOM 1744 C CA . GLU A 1 226 ? -3.095 3.472 21.425 1.00 96.69 226 GLU A CA 1
ATOM 1745 C C . GLU A 1 226 ? -4.224 4.419 21.000 1.00 96.69 226 GLU A C 1
ATOM 1747 O O . GLU A 1 226 ? -5.393 4.080 21.155 1.00 96.69 226 GLU A O 1
ATOM 1752 N N . SER A 1 227 ? -3.898 5.489 20.266 1.00 97.19 227 SER A N 1
ATOM 1753 C CA . SER A 1 227 ? -4.888 6.401 19.662 1.00 97.19 227 SER A CA 1
ATOM 1754 C C . SER A 1 227 ? -5.895 5.704 18.728 1.00 97.19 227 SER A C 1
ATOM 1756 O O . SER A 1 227 ? -6.980 6.239 18.479 1.00 97.19 227 SER A O 1
ATOM 1758 N N . LEU A 1 228 ? -5.524 4.548 18.157 1.00 96.69 228 LEU A N 1
ATOM 1759 C CA . LEU A 1 228 ? -6.359 3.722 17.278 1.00 96.69 228 LEU A CA 1
ATOM 1760 C C . LEU A 1 228 ? -7.253 2.772 18.086 1.00 96.69 228 LEU A C 1
ATOM 1762 O O . LEU A 1 228 ? -8.419 2.622 17.734 1.00 96.69 228 LEU A O 1
ATOM 1766 N N . ILE A 1 229 ? -6.752 2.212 19.193 1.00 97.44 229 ILE A N 1
ATOM 1767 C CA . ILE A 1 229 ? -7.553 1.499 20.202 1.00 97.44 229 ILE A CA 1
ATOM 1768 C C . ILE A 1 229 ? -8.618 2.441 20.787 1.00 97.44 229 ILE A C 1
ATOM 1770 O O . ILE A 1 229 ? -9.789 2.075 20.830 1.00 97.44 229 ILE A O 1
ATOM 1774 N N . ASP A 1 230 ? -8.263 3.687 21.104 1.00 96.62 230 ASP A N 1
ATOM 1775 C CA . ASP A 1 230 ? -9.202 4.686 21.635 1.00 96.62 230 ASP A CA 1
ATOM 1776 C C . ASP A 1 230 ? -10.364 5.010 20.670 1.00 96.62 230 ASP A C 1
ATOM 1778 O O . ASP A 1 230 ? -11.442 5.406 21.111 1.00 96.62 230 ASP A O 1
ATOM 1782 N N . GLN A 1 231 ? -10.210 4.805 19.349 1.00 95.75 231 GLN A N 1
ATOM 1783 C CA . GLN A 1 231 ? -11.320 5.005 18.398 1.00 95.75 231 GLN A CA 1
ATOM 1784 C C . GLN A 1 231 ? -12.463 3.999 18.585 1.00 95.75 231 GLN A C 1
ATOM 1786 O O . GLN A 1 231 ? -13.594 4.279 18.180 1.00 95.75 231 GLN A O 1
ATOM 1791 N N . PHE A 1 232 ? -12.201 2.843 19.196 1.00 96.50 232 PHE A N 1
ATOM 1792 C CA . PHE A 1 232 ? -13.224 1.831 19.444 1.00 96.50 232 PHE A CA 1
ATOM 1793 C C . PHE A 1 232 ? -14.190 2.243 20.554 1.00 96.50 232 PHE A C 1
ATOM 1795 O O . PHE A 1 232 ? -15.387 1.966 20.444 1.00 96.50 232 PHE A O 1
ATOM 1802 N N . ASN A 1 233 ? -13.713 2.974 21.569 1.00 92.25 233 ASN A N 1
ATOM 1803 C CA . ASN A 1 233 ? -14.464 3.226 22.803 1.00 92.25 233 ASN A CA 1
ATOM 1804 C C . ASN A 1 233 ? -14.972 1.871 23.358 1.00 92.25 233 ASN A C 1
ATOM 1806 O O . ASN A 1 233 ? -14.205 0.913 23.416 1.00 92.25 233 ASN A O 1
ATOM 1810 N N . ASP A 1 234 ? -16.260 1.740 23.682 1.00 93.69 234 ASP A N 1
ATOM 1811 C CA . ASP A 1 234 ? -16.856 0.486 24.176 1.00 93.69 234 ASP A CA 1
ATOM 1812 C C . ASP A 1 234 ? -17.136 -0.575 23.081 1.00 93.69 234 ASP A C 1
ATOM 1814 O O . ASP A 1 234 ? -17.695 -1.639 23.363 1.00 93.69 234 ASP A O 1
ATOM 1818 N N . LYS A 1 235 ? -16.808 -0.305 21.808 1.00 96.06 235 LYS A N 1
ATOM 1819 C CA . LYS A 1 235 ? -17.134 -1.191 20.674 1.00 96.06 235 LYS A CA 1
ATOM 1820 C C . LYS A 1 235 ? -16.046 -2.235 20.434 1.00 96.06 235 LYS A C 1
ATOM 1822 O O . LYS A 1 235 ? -14.861 -1.947 20.523 1.00 96.06 235 LYS A O 1
ATOM 1827 N N . GLN A 1 236 ? -16.441 -3.431 20.003 1.00 97.50 236 GLN A N 1
ATOM 1828 C CA . GLN A 1 236 ? -15.486 -4.444 19.527 1.00 97.50 236 GLN A CA 1
ATOM 1829 C C . GLN A 1 236 ? -15.079 -4.247 18.058 1.00 97.50 236 GLN A C 1
ATOM 1831 O O . GLN A 1 236 ? -14.041 -4.753 17.638 1.00 97.50 236 GLN A O 1
ATOM 1836 N N . GLU A 1 237 ? -15.859 -3.488 17.283 1.00 97.81 237 GLU A N 1
ATOM 1837 C CA . GLU A 1 237 ? -15.617 -3.231 15.862 1.00 97.81 237 GLU A CA 1
ATOM 1838 C C . GLU A 1 237 ? -15.904 -1.770 15.477 1.00 97.81 237 GLU A C 1
ATOM 1840 O O . GLU A 1 237 ? -16.801 -1.127 16.034 1.00 97.81 237 GLU A O 1
ATOM 1845 N N . ILE A 1 238 ? -15.164 -1.260 14.487 1.00 98.06 238 ILE A N 1
ATOM 1846 C CA . ILE A 1 238 ? -15.397 0.040 13.836 1.00 98.06 238 ILE A CA 1
ATOM 1847 C C . ILE A 1 238 ? -15.420 -0.121 12.306 1.00 98.06 238 ILE A C 1
ATOM 1849 O O . ILE A 1 238 ? -14.700 -0.976 11.785 1.00 98.06 238 ILE A O 1
ATOM 1853 N N . PRO A 1 239 ? -16.200 0.684 11.558 1.00 98.06 239 PRO A N 1
ATOM 1854 C CA . PRO A 1 239 ? -16.166 0.659 10.095 1.00 98.06 239 PRO A CA 1
ATOM 1855 C C . PRO A 1 239 ? -14.795 1.108 9.571 1.00 98.06 239 PRO A C 1
ATOM 1857 O O . PRO A 1 239 ? -14.178 2.021 10.131 1.00 98.06 239 PRO A O 1
ATOM 1860 N N . ILE A 1 240 ? -14.328 0.474 8.492 1.00 98.12 240 ILE A N 1
ATOM 1861 C CA . ILE A 1 240 ? -13.080 0.842 7.806 1.00 98.12 240 ILE A CA 1
ATOM 1862 C C . ILE A 1 240 ? -13.321 2.006 6.843 1.00 98.12 240 ILE A C 1
ATOM 1864 O O . ILE A 1 240 ? -12.641 3.033 6.903 1.00 98.12 240 ILE A O 1
ATOM 1868 N N . LEU A 1 241 ? -14.297 1.836 5.953 1.00 97.56 241 LEU A N 1
ATOM 1869 C CA . LEU A 1 241 ? -14.639 2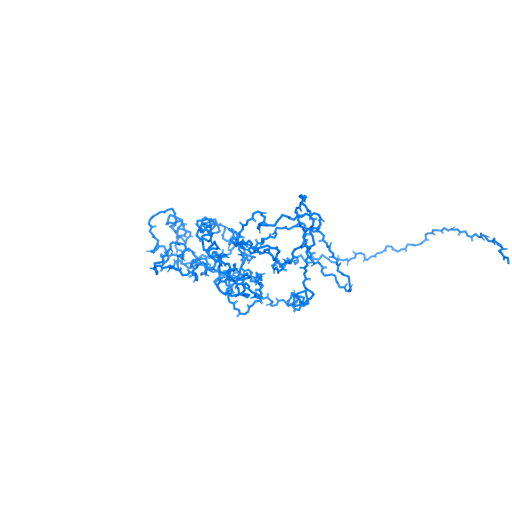.815 4.929 1.00 97.56 241 LEU A CA 1
ATOM 1870 C C . LEU A 1 241 ? -15.408 3.996 5.530 1.00 97.56 241 LEU A C 1
ATOM 1872 O O . LEU A 1 241 ? -16.007 3.891 6.598 1.00 97.56 241 LEU A O 1
ATOM 1876 N N . GLU A 1 242 ? -15.303 5.150 4.869 1.00 96.88 242 GLU A N 1
ATOM 1877 C CA . GLU A 1 242 ? -15.829 6.468 5.275 1.00 96.88 242 GLU A CA 1
ATOM 1878 C C . GLU A 1 242 ? -15.294 7.022 6.620 1.00 96.88 242 GLU A C 1
ATOM 1880 O O . GLU A 1 242 ? -15.347 8.230 6.860 1.00 96.88 242 GLU A O 1
ATOM 1885 N N . ASN A 1 243 ? -14.661 6.189 7.452 1.00 97.12 243 ASN A N 1
ATOM 1886 C CA . ASN A 1 243 ? -14.092 6.524 8.755 1.00 97.12 243 ASN A CA 1
ATOM 1887 C C . ASN A 1 243 ? -12.834 7.407 8.640 1.00 97.12 243 ASN A C 1
ATOM 1889 O O . ASN A 1 243 ? -11.697 6.935 8.536 1.00 97.12 243 ASN A O 1
ATOM 1893 N N . GLN A 1 244 ? -13.033 8.727 8.683 1.00 96.94 244 GLN A N 1
ATOM 1894 C CA . GLN A 1 244 ? -11.943 9.691 8.512 1.00 96.94 244 GLN A CA 1
ATOM 1895 C C . GLN A 1 244 ? -10.948 9.723 9.685 1.00 96.94 244 GLN A C 1
ATOM 1897 O O . GLN A 1 244 ? -9.769 10.010 9.468 1.00 96.94 244 GLN A O 1
ATOM 1902 N N . ASN A 1 245 ? -11.372 9.366 10.902 1.00 96.81 245 ASN A N 1
ATOM 1903 C CA . ASN A 1 245 ? -10.469 9.278 12.054 1.00 96.81 245 ASN A CA 1
ATOM 1904 C C . ASN A 1 245 ? -9.485 8.113 11.906 1.00 96.81 245 ASN A C 1
ATOM 1906 O O . ASN A 1 245 ? -8.281 8.295 12.097 1.00 96.81 245 ASN A O 1
ATOM 1910 N N . LEU A 1 246 ? -9.983 6.938 11.506 1.00 97.38 246 LEU A N 1
ATOM 1911 C CA . LEU A 1 246 ? -9.143 5.785 11.193 1.00 97.38 246 LEU A CA 1
ATOM 1912 C C . LEU A 1 246 ? -8.209 6.101 10.015 1.00 97.38 246 LEU A C 1
ATOM 1914 O O . LEU A 1 246 ? -7.004 5.897 10.126 1.00 97.38 246 LEU A O 1
ATOM 1918 N N . ASN A 1 247 ? -8.722 6.695 8.932 1.00 97.56 247 ASN A N 1
ATOM 1919 C CA . ASN A 1 247 ? -7.910 7.147 7.795 1.00 97.56 247 ASN A CA 1
ATOM 1920 C C . ASN A 1 247 ? -6.773 8.106 8.207 1.00 97.56 247 ASN A C 1
ATOM 1922 O O . ASN A 1 247 ? -5.659 7.974 7.698 1.00 97.56 247 ASN A O 1
ATOM 1926 N N . ARG A 1 248 ? -7.002 9.029 9.153 1.00 97.88 248 ARG A N 1
ATOM 1927 C CA . ARG A 1 248 ? -5.952 9.913 9.694 1.00 97.88 248 ARG A CA 1
ATOM 1928 C C . ARG A 1 248 ? -4.838 9.120 10.385 1.00 97.88 248 ARG A C 1
ATOM 1930 O O . ARG A 1 248 ? -3.667 9.362 10.105 1.00 97.88 248 ARG A O 1
ATOM 1937 N N . LEU A 1 249 ? -5.188 8.178 11.261 1.00 97.88 249 LEU A N 1
ATOM 1938 C CA . LEU A 1 249 ? -4.216 7.357 11.996 1.00 97.88 249 LEU A CA 1
ATOM 1939 C C . LEU A 1 249 ? -3.454 6.409 11.057 1.00 97.88 249 LEU A C 1
ATOM 1941 O O . LEU A 1 249 ? -2.229 6.319 11.121 1.00 97.88 249 LEU A O 1
ATOM 1945 N N . LEU A 1 250 ? -4.156 5.781 10.110 1.00 97.38 250 LEU A N 1
ATOM 1946 C CA . LEU A 1 250 ? -3.550 4.966 9.057 1.00 97.38 250 LEU A CA 1
ATOM 1947 C C . LEU A 1 250 ? -2.621 5.790 8.154 1.00 97.38 250 LEU A C 1
ATOM 1949 O O . LEU A 1 250 ? -1.547 5.318 7.813 1.00 97.38 250 LEU A O 1
ATOM 1953 N N . THR A 1 251 ? -2.953 7.043 7.834 1.00 97.31 251 THR A N 1
ATOM 1954 C CA . THR A 1 251 ? -2.046 7.952 7.101 1.00 97.31 251 THR A CA 1
ATOM 1955 C C . THR A 1 251 ? -0.744 8.199 7.878 1.00 97.31 251 THR A C 1
ATOM 1957 O O . THR A 1 251 ? 0.335 8.223 7.289 1.00 97.31 251 THR A O 1
ATOM 1960 N N . GLN A 1 252 ? -0.800 8.315 9.210 1.00 96.50 252 GLN A N 1
ATOM 1961 C CA . GLN A 1 252 ? 0.404 8.460 10.041 1.00 96.50 252 GLN A CA 1
ATOM 1962 C C . GLN A 1 252 ? 1.260 7.176 10.045 1.00 96.50 252 GLN A C 1
ATOM 1964 O O . GLN A 1 252 ? 2.477 7.264 9.884 1.00 96.50 252 GLN A O 1
ATOM 1969 N N . LEU A 1 253 ? 0.635 5.994 10.128 1.00 95.44 253 LEU A N 1
ATOM 1970 C CA . LEU A 1 253 ? 1.318 4.692 10.029 1.00 95.44 253 LEU A CA 1
ATOM 1971 C C . LEU A 1 253 ? 1.877 4.397 8.623 1.00 95.44 253 LEU A C 1
ATOM 1973 O O . LEU A 1 253 ? 2.950 3.813 8.484 1.00 95.44 253 LEU A O 1
ATOM 1977 N N . ALA A 1 254 ? 1.188 4.815 7.559 1.00 94.44 254 ALA A N 1
ATOM 1978 C CA . ALA A 1 254 ? 1.683 4.693 6.188 1.00 94.44 254 ALA A CA 1
ATOM 1979 C C . ALA A 1 254 ? 2.951 5.537 5.984 1.00 94.44 254 ALA A C 1
ATOM 1981 O O . ALA A 1 254 ? 3.904 5.086 5.348 1.00 94.44 254 ALA A O 1
ATOM 1982 N N . ASN A 1 255 ? 2.997 6.729 6.587 1.00 92.94 255 ASN A N 1
ATOM 1983 C CA . ASN A 1 255 ? 4.172 7.592 6.538 1.00 92.94 255 ASN A CA 1
ATOM 1984 C C . ASN A 1 255 ? 5.381 6.974 7.265 1.00 92.94 255 ASN A C 1
ATOM 1986 O O . ASN A 1 255 ? 6.480 7.018 6.707 1.00 92.94 255 ASN A O 1
ATOM 1990 N N . SER A 1 256 ? 5.213 6.345 8.440 1.00 91.44 256 SER A N 1
ATOM 1991 C CA . SER A 1 256 ? 6.337 5.708 9.156 1.00 91.44 256 SER A CA 1
ATOM 1992 C C . SER A 1 256 ? 6.901 4.471 8.436 1.00 91.44 256 SER A C 1
ATOM 1994 O O . SER A 1 256 ? 8.096 4.183 8.541 1.00 91.44 256 SER A O 1
ATOM 1996 N N . LEU A 1 257 ? 6.100 3.797 7.599 1.00 91.06 257 LEU A N 1
ATOM 1997 C CA . LEU A 1 257 ? 6.570 2.720 6.717 1.00 91.06 257 LEU A CA 1
ATOM 1998 C C . LEU A 1 257 ? 7.501 3.175 5.579 1.00 91.06 257 LEU A C 1
ATOM 2000 O O . LEU A 1 257 ? 8.251 2.341 5.061 1.00 91.06 257 LEU A O 1
ATOM 2004 N N . SER A 1 258 ? 7.484 4.452 5.181 1.00 88.31 258 SER A N 1
ATOM 2005 C CA . SER A 1 258 ? 8.136 4.946 3.950 1.00 88.31 258 SER A CA 1
ATOM 2006 C C . SER A 1 258 ? 9.608 4.535 3.826 1.00 88.31 258 SER A C 1
ATOM 2008 O O . SER A 1 258 ? 10.030 4.016 2.792 1.00 88.31 258 SER A O 1
ATOM 2010 N N . THR A 1 259 ? 10.389 4.705 4.897 1.00 89.00 259 THR A N 1
ATOM 2011 C CA . THR A 1 259 ? 11.821 4.366 4.919 1.00 89.00 259 THR A CA 1
ATOM 2012 C C . THR A 1 259 ? 12.055 2.857 4.820 1.00 89.00 259 THR A C 1
ATOM 2014 O O . THR A 1 259 ? 12.953 2.416 4.107 1.00 89.00 259 THR A O 1
ATOM 2017 N N . ALA A 1 260 ? 11.229 2.044 5.486 1.00 90.19 260 ALA A N 1
ATOM 2018 C CA . ALA A 1 260 ? 11.342 0.587 5.430 1.00 90.19 260 ALA A CA 1
ATOM 2019 C C . ALA A 1 260 ? 11.003 0.046 4.030 1.00 90.19 260 ALA A C 1
ATOM 2021 O O . ALA A 1 260 ? 11.727 -0.799 3.507 1.00 90.19 260 ALA A O 1
ATOM 2022 N N . ILE A 1 261 ? 9.953 0.589 3.404 1.00 89.94 261 ILE A N 1
ATOM 2023 C CA . ILE A 1 261 ? 9.567 0.288 2.020 1.00 89.94 261 ILE A CA 1
ATOM 2024 C C . ILE A 1 261 ? 10.696 0.675 1.051 1.00 89.94 261 ILE A C 1
ATOM 2026 O O . ILE A 1 261 ? 11.106 -0.143 0.229 1.00 89.94 261 ILE A O 1
ATOM 2030 N N . SER A 1 262 ? 11.247 1.887 1.180 1.00 88.44 262 SER A N 1
ATOM 2031 C CA . SER A 1 262 ? 12.352 2.375 0.342 1.00 88.44 262 SER A CA 1
ATOM 2032 C C . SER A 1 262 ? 13.604 1.493 0.446 1.00 88.44 262 SER A C 1
ATOM 2034 O O . SER A 1 262 ? 14.187 1.114 -0.571 1.00 88.44 262 SER A O 1
ATOM 2036 N N . ASN A 1 263 ? 13.975 1.075 1.660 1.00 89.06 263 ASN A N 1
ATOM 2037 C CA . ASN A 1 263 ? 15.127 0.199 1.888 1.00 89.06 263 ASN A CA 1
ATOM 2038 C C . ASN A 1 263 ? 14.948 -1.185 1.240 1.00 89.06 263 ASN A C 1
ATOM 2040 O O . ASN A 1 263 ? 15.879 -1.689 0.610 1.00 89.06 263 ASN A O 1
ATOM 2044 N N . VAL A 1 264 ? 13.758 -1.790 1.350 1.00 89.75 264 VAL A N 1
ATOM 2045 C CA . VAL A 1 264 ? 13.457 -3.080 0.702 1.00 89.75 264 VAL A CA 1
ATOM 2046 C C . VAL A 1 264 ? 13.471 -2.937 -0.822 1.00 89.75 264 VAL A C 1
ATOM 2048 O O . VAL A 1 264 ? 14.121 -3.729 -1.502 1.00 89.75 264 VAL A O 1
ATOM 2051 N N . ASN A 1 265 ? 12.861 -1.884 -1.368 1.00 89.12 265 ASN A N 1
ATOM 2052 C CA . ASN A 1 265 ? 12.866 -1.618 -2.808 1.00 89.12 265 ASN A CA 1
ATOM 2053 C C . ASN A 1 265 ? 14.277 -1.341 -3.359 1.00 89.12 265 ASN A C 1
ATOM 2055 O O . ASN A 1 265 ? 14.621 -1.818 -4.438 1.00 89.12 265 ASN A O 1
ATOM 2059 N N . THR A 1 266 ? 15.140 -0.679 -2.585 1.00 87.50 266 THR A N 1
ATOM 2060 C CA . THR A 1 266 ? 16.559 -0.467 -2.929 1.00 87.50 266 THR A CA 1
ATOM 2061 C C . THR A 1 266 ? 17.361 -1.778 -2.961 1.00 87.50 266 THR A C 1
ATOM 2063 O O . THR A 1 266 ? 18.324 -1.901 -3.720 1.00 87.50 266 THR A O 1
ATOM 2066 N N . ALA A 1 267 ? 16.973 -2.787 -2.171 1.00 87.69 267 ALA A N 1
ATOM 2067 C CA . ALA A 1 267 ? 17.548 -4.128 -2.264 1.00 87.69 267 ALA A CA 1
ATOM 2068 C C . ALA A 1 267 ? 17.017 -4.889 -3.494 1.00 87.69 267 ALA A C 1
ATOM 2070 O O . ALA A 1 267 ? 17.810 -5.412 -4.276 1.00 87.69 267 ALA A O 1
ATOM 2071 N N . LEU A 1 268 ? 15.695 -4.888 -3.708 1.00 88.69 268 LEU A N 1
ATOM 2072 C CA . LEU A 1 268 ? 15.029 -5.542 -4.846 1.00 88.69 268 LEU A CA 1
ATOM 2073 C C . LEU A 1 268 ? 15.503 -5.006 -6.206 1.00 88.69 268 LEU A C 1
ATOM 2075 O O . LEU A 1 268 ? 15.629 -5.775 -7.158 1.00 88.69 268 LEU A O 1
ATOM 2079 N N . ALA A 1 269 ? 15.849 -3.719 -6.294 1.00 87.25 269 ALA A N 1
ATOM 2080 C CA . ALA A 1 269 ? 16.385 -3.100 -7.507 1.00 87.25 269 ALA A CA 1
ATOM 2081 C C . ALA A 1 269 ? 17.640 -3.816 -8.042 1.00 87.25 269 ALA A C 1
ATOM 2083 O O . ALA A 1 269 ? 17.860 -3.862 -9.251 1.00 87.25 269 ALA A O 1
ATOM 2084 N N . LYS A 1 270 ? 18.436 -4.435 -7.158 1.00 87.31 270 LYS A N 1
ATOM 2085 C CA . LYS A 1 270 ? 19.611 -5.235 -7.533 1.00 87.31 270 LYS A CA 1
ATOM 2086 C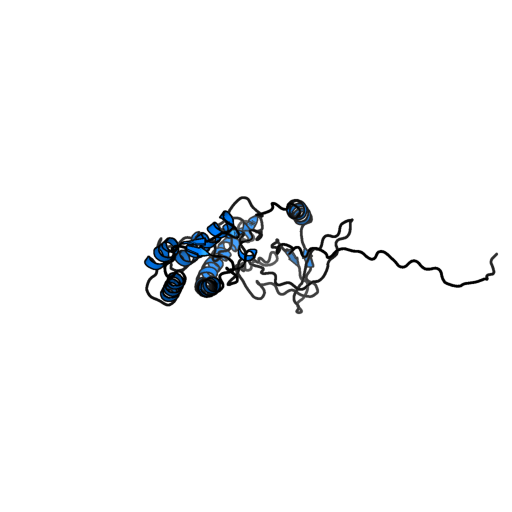 C . LYS A 1 270 ? 19.215 -6.572 -8.164 1.00 87.31 270 LYS A C 1
ATOM 2088 O O . LYS A 1 270 ? 19.814 -6.965 -9.159 1.00 87.31 270 LYS A O 1
ATOM 2093 N N . ASN A 1 271 ? 18.172 -7.230 -7.653 1.00 86.38 271 ASN A N 1
ATOM 2094 C CA . ASN A 1 271 ? 17.627 -8.453 -8.254 1.00 86.38 271 ASN A CA 1
ATOM 2095 C C . ASN A 1 271 ? 17.133 -8.176 -9.681 1.00 86.38 271 ASN A C 1
ATOM 2097 O O . ASN A 1 271 ? 17.469 -8.908 -10.608 1.00 86.38 271 ASN A O 1
ATOM 2101 N N . VAL A 1 272 ? 16.383 -7.080 -9.860 1.00 84.44 272 VAL A N 1
ATOM 2102 C CA . VAL A 1 272 ? 15.905 -6.638 -11.180 1.00 84.44 272 VAL A CA 1
ATOM 2103 C C . VAL A 1 272 ? 17.081 -6.301 -12.102 1.00 84.44 272 VAL A C 1
ATOM 2105 O O . VAL A 1 272 ? 17.082 -6.733 -13.249 1.00 84.44 272 VAL A O 1
ATOM 2108 N N . TYR A 1 273 ? 18.106 -5.590 -11.612 1.00 85.94 273 TYR A N 1
ATOM 2109 C CA . TYR A 1 273 ? 19.317 -5.310 -12.392 1.00 85.94 273 TYR A CA 1
ATOM 2110 C C . TYR A 1 273 ? 19.954 -6.602 -12.933 1.00 85.94 273 TYR A C 1
ATOM 2112 O O . TYR A 1 273 ? 20.235 -6.695 -14.126 1.00 85.94 273 TYR A O 1
ATOM 2120 N N . HIS A 1 274 ? 20.145 -7.619 -12.087 1.00 84.31 274 HIS A N 1
ATOM 2121 C CA . HIS A 1 274 ? 20.748 -8.878 -12.525 1.00 84.31 274 HIS A CA 1
ATOM 2122 C C . HIS A 1 274 ? 19.900 -9.588 -13.595 1.00 84.31 274 HIS A C 1
ATOM 2124 O O . HIS A 1 274 ? 20.437 -9.948 -14.639 1.00 84.31 274 HIS A O 1
ATOM 2130 N N . ILE A 1 275 ? 18.583 -9.684 -13.398 1.00 82.12 275 ILE A N 1
ATOM 2131 C CA . ILE A 1 275 ? 17.669 -10.357 -14.340 1.00 82.12 275 ILE A CA 1
ATOM 2132 C C . ILE A 1 275 ? 17.603 -9.654 -15.710 1.00 82.12 275 ILE A C 1
ATOM 2134 O O . ILE A 1 275 ? 17.435 -10.312 -16.733 1.00 82.12 275 ILE A O 1
ATOM 2138 N N . PHE A 1 276 ? 17.750 -8.326 -15.764 1.00 77.19 276 PHE A N 1
ATOM 2139 C CA . PHE A 1 276 ? 17.665 -7.572 -17.024 1.00 77.19 276 PHE A CA 1
ATOM 2140 C C . PHE A 1 276 ? 19.008 -7.374 -17.751 1.00 77.19 276 PHE A C 1
ATOM 2142 O O . PHE A 1 276 ? 19.003 -7.175 -18.971 1.00 77.19 276 PHE A O 1
ATOM 2149 N N . TYR A 1 277 ? 20.148 -7.427 -17.048 1.00 80.19 277 TYR A N 1
ATOM 2150 C CA . TYR A 1 277 ? 21.462 -7.126 -17.643 1.00 80.19 277 TYR A CA 1
ATOM 2151 C C . TYR A 1 277 ? 22.535 -8.216 -17.486 1.00 80.19 277 TYR A C 1
ATOM 2153 O O . TYR A 1 277 ? 23.491 -8.188 -18.259 1.00 80.19 277 TYR A O 1
ATOM 2161 N N . ASN A 1 278 ? 22.409 -9.151 -16.534 1.00 71.69 278 ASN A N 1
ATOM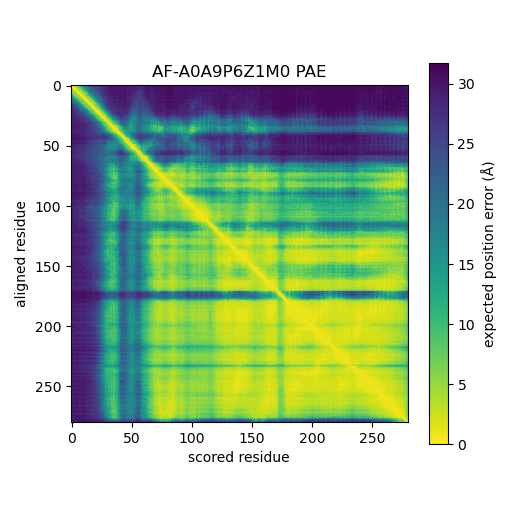 2162 C CA . ASN A 1 278 ? 23.434 -10.169 -16.254 1.00 71.69 278 ASN A CA 1
ATOM 2163 C C . ASN A 1 278 ? 23.059 -11.589 -16.715 1.00 71.69 278 ASN A C 1
ATOM 2165 O O . ASN A 1 278 ? 23.967 -12.389 -16.915 1.00 71.69 278 ASN A O 1
ATOM 2169 N N . ASP A 1 279 ? 21.775 -11.905 -16.905 1.00 54.56 279 ASP A N 1
ATOM 2170 C CA . ASP A 1 279 ? 21.323 -13.200 -17.445 1.00 54.56 279 ASP A CA 1
ATOM 2171 C C . ASP A 1 279 ? 21.403 -13.223 -18.997 1.00 54.56 279 ASP A C 1
ATOM 2173 O O . ASP A 1 279 ? 20.412 -13.472 -19.688 1.00 54.56 279 ASP A O 1
ATOM 2177 N N . LYS A 1 280 ? 22.585 -12.902 -19.553 1.00 48.25 280 LYS A N 1
ATOM 2178 C CA . LYS A 1 280 ? 22.898 -12.853 -20.998 1.00 48.25 280 LYS A CA 1
ATOM 2179 C C . LYS A 1 280 ? 24.198 -13.580 -21.340 1.00 48.25 280 LYS A C 1
ATOM 2181 O O . LYS A 1 280 ? 25.192 -13.348 -20.620 1.00 48.25 280 LYS A O 1
#

pLDDT: mean 71.75, std 24.36, range [23.0, 98.25]

Secondary structure (DSSP, 8-state):
----------------------------PPPP----EEE--S----------EE-SSS-EE-----------EE--TTS-PPPEES--SSTT----TT-EEE--HHHHHHHHHHHT-TT--BSSSS-HHHHS---SS-TTSGGGG-B-----GGG-STTTSPP-TTTGGGSPPTTS---HHHHHHHHHHHHHHHHHHHGGG-EEEHHHHHHHHTTSPSSHHHHHHHHHHTTTTT-SEEESSS-HHHHHHHHHHHHHHHHHHHHHHHHHHHHHHHHHHT--